Protein AF-A0A812IYT8-F1 (afdb_monomer_lite)

pLDDT: mean 84.68, std 10.73, range [50.59, 97.25]

Radius of gyration: 29.87 Å; chains: 1; bounding box: 52×44×92 Å

Foldseek 3Di:
DLLVVLVVCVVVLHQFACPDPSVVVLVVLLVVLVVLLVVLVVVLVVLVVVLVVLVVVCVVLVVCVVVVHDSPVVVVSVVSNVVSVVVSVVSVVSSVVSVVSSVSSVVSSVVNVVSNVVVVVVVVVVVVVVVPPCDPCVVVVVVVVVVVVVVVVVVVVVVVVVVVVVVVVVVVVVVVVVVVVVVVVVVVVD

Structure (mmCIF, N/CA/C/O backbone):
data_AF-A0A812IYT8-F1
#
_entry.id   AF-A0A812IYT8-F1
#
loop_
_atom_site.group_PDB
_atom_site.id
_atom_site.type_symbol
_atom_site.label_atom_id
_atom_site.label_alt_id
_atom_site.label_comp_id
_atom_site.label_asym_id
_atom_site.label_entity_id
_atom_site.label_seq_id
_atom_site.pdbx_PDB_ins_code
_atom_site.Cartn_x
_atom_site.Cartn_y
_atom_site.Cartn_z
_atom_site.occupancy
_atom_site.B_iso_or_equiv
_atom_site.auth_seq_id
_atom_site.auth_comp_id
_atom_site.auth_asym_id
_atom_site.auth_atom_id
_atom_site.pdbx_PDB_model_num
ATOM 1 N N . VAL A 1 1 ? -9.374 -9.290 -0.436 1.00 79.25 1 VAL A N 1
ATOM 2 C CA . VAL A 1 1 ? -9.987 -10.374 0.378 1.00 79.25 1 VAL A C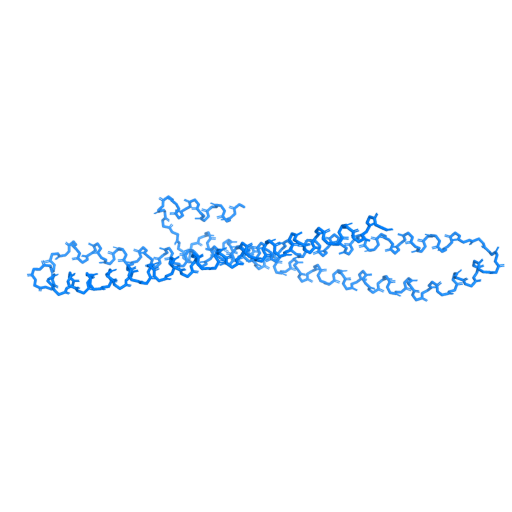A 1
ATOM 3 C C . VAL A 1 1 ? -9.815 -10.120 1.871 1.00 79.25 1 VAL A C 1
ATOM 5 O O . VAL A 1 1 ? -10.826 -9.919 2.522 1.00 79.25 1 VAL A O 1
ATOM 8 N N . LEU A 1 2 ? -8.586 -10.022 2.402 1.00 86.12 2 LEU A N 1
ATOM 9 C CA . LEU A 1 2 ? -8.345 -9.777 3.839 1.00 86.12 2 LEU A CA 1
ATOM 10 C C . LEU A 1 2 ? -9.037 -8.516 4.383 1.00 86.12 2 LEU A C 1
ATOM 12 O O . LEU A 1 2 ? -9.629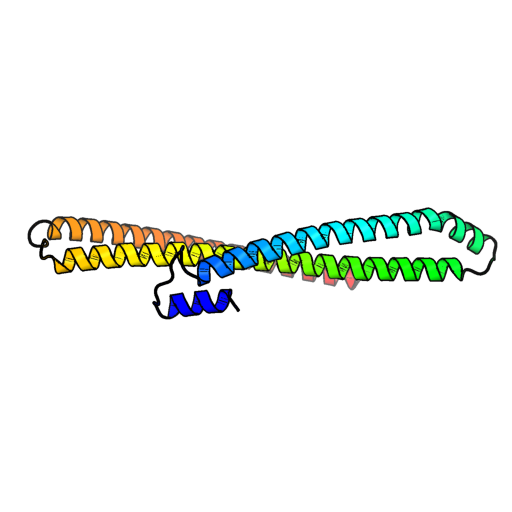 -8.560 5.454 1.00 86.12 2 LEU A O 1
ATOM 16 N N . VAL A 1 3 ? -9.014 -7.423 3.614 1.00 85.25 3 VAL A N 1
ATOM 17 C CA . VAL A 1 3 ? -9.696 -6.164 3.959 1.00 85.25 3 VAL A CA 1
ATOM 18 C C . VAL A 1 3 ? -11.193 -6.381 4.203 1.00 85.25 3 VAL A C 1
ATOM 20 O O . VAL A 1 3 ? -11.686 -6.079 5.284 1.00 85.25 3 VAL A O 1
ATOM 23 N N . ALA A 1 4 ? -11.884 -6.999 3.243 1.00 86.19 4 ALA A N 1
ATOM 24 C CA . ALA A 1 4 ? -13.308 -7.307 3.356 1.00 86.19 4 ALA A CA 1
ATOM 25 C C . ALA A 1 4 ? -13.610 -8.274 4.517 1.00 86.19 4 ALA A C 1
ATOM 27 O O . ALA A 1 4 ? -14.648 -8.161 5.161 1.00 86.19 4 ALA A O 1
ATOM 28 N N . THR A 1 5 ? -12.701 -9.210 4.820 1.00 86.62 5 THR A N 1
ATOM 29 C CA . THR A 1 5 ? -12.847 -10.119 5.966 1.00 86.62 5 THR A CA 1
ATOM 30 C C . THR A 1 5 ? -12.825 -9.368 7.297 1.00 86.62 5 THR A C 1
ATOM 32 O O . THR A 1 5 ? -13.627 -9.684 8.174 1.00 86.62 5 THR A O 1
ATOM 35 N N . VAL A 1 6 ? -11.943 -8.375 7.457 1.00 84.12 6 VAL A N 1
ATOM 36 C CA . VAL A 1 6 ? -11.907 -7.536 8.668 1.00 84.12 6 VAL A CA 1
ATOM 37 C C . VAL A 1 6 ? -13.174 -6.697 8.772 1.00 84.12 6 VAL A C 1
ATOM 39 O O . VAL A 1 6 ? -13.807 -6.689 9.823 1.00 84.12 6 VAL A O 1
ATOM 42 N N . GLU A 1 7 ? -13.587 -6.055 7.681 1.00 85.75 7 GLU A N 1
ATOM 43 C CA . GLU A 1 7 ? -14.811 -5.246 7.647 1.00 85.75 7 GLU A CA 1
ATOM 44 C C . GLU A 1 7 ? -16.051 -6.071 8.016 1.00 85.75 7 GLU A C 1
ATOM 46 O O . GLU A 1 7 ? -16.854 -5.643 8.843 1.00 85.75 7 GLU A O 1
ATOM 51 N N . ALA A 1 8 ? -16.171 -7.290 7.483 1.00 84.69 8 ALA A N 1
ATOM 52 C CA . ALA A 1 8 ? -17.255 -8.205 7.823 1.00 84.69 8 ALA A CA 1
ATOM 53 C C . ALA A 1 8 ? -17.203 -8.659 9.290 1.00 84.69 8 ALA A C 1
ATOM 55 O O . ALA A 1 8 ? -18.241 -8.722 9.950 1.00 84.69 8 ALA A O 1
ATOM 56 N N . ALA A 1 9 ? -16.012 -8.962 9.819 1.00 80.31 9 ALA A N 1
ATOM 57 C CA . ALA A 1 9 ? -15.849 -9.365 11.213 1.00 80.31 9 ALA A CA 1
ATOM 58 C C . ALA A 1 9 ? -16.294 -8.249 12.170 1.00 80.31 9 ALA A C 1
ATOM 60 O O . ALA A 1 9 ? -17.134 -8.501 13.035 1.00 80.31 9 ALA A O 1
ATOM 61 N N . VAL A 1 10 ? -15.833 -7.016 11.933 1.00 81.44 10 VAL A N 1
ATOM 62 C CA . VAL A 1 10 ? -16.230 -5.823 12.698 1.00 81.44 10 VAL A CA 1
ATOM 63 C C . VAL A 1 10 ? -17.734 -5.579 12.595 1.00 81.44 10 VAL A C 1
ATOM 65 O O . VAL A 1 10 ? -18.396 -5.428 13.618 1.00 81.44 10 VAL A O 1
ATOM 68 N N . ALA A 1 11 ? -18.301 -5.599 11.384 1.00 83.00 11 ALA A N 1
ATOM 69 C CA . ALA A 1 11 ? -19.733 -5.370 11.176 1.00 83.00 11 ALA A CA 1
ATOM 70 C C . ALA A 1 11 ? -20.612 -6.427 11.864 1.00 83.00 11 ALA A C 1
ATOM 72 O O . ALA A 1 11 ? -21.715 -6.128 12.311 1.00 83.00 11 ALA A O 1
ATOM 73 N N . SER A 1 12 ? -20.120 -7.664 11.965 1.00 82.94 12 SER A N 1
ATOM 74 C CA . SER A 1 12 ? -20.814 -8.759 12.650 1.00 82.94 12 SER A CA 1
ATOM 75 C C . SER A 1 12 ? -20.628 -8.773 14.172 1.00 82.94 12 SER A C 1
ATOM 77 O O . SER A 1 12 ? -21.174 -9.655 14.830 1.00 82.94 12 SER A O 1
ATOM 79 N N . GLY A 1 13 ? -19.834 -7.852 14.733 1.00 72.31 13 GLY A N 1
ATOM 80 C CA . GLY A 1 13 ? -19.491 -7.836 16.158 1.00 72.31 13 GLY A CA 1
ATOM 81 C C . GLY A 1 13 ? -18.649 -9.036 16.604 1.00 72.31 13 GLY A C 1
ATOM 82 O O . GLY A 1 13 ? -18.575 -9.329 17.796 1.00 72.31 13 GLY A O 1
ATOM 83 N N . ARG A 1 14 ? -18.033 -9.767 15.664 1.00 78.25 14 ARG A N 1
ATOM 84 C CA . ARG A 1 14 ? -17.180 -10.910 15.998 1.00 78.25 14 ARG A CA 1
ATOM 85 C C . ARG A 1 14 ? -15.871 -10.419 16.612 1.00 78.25 14 ARG A C 1
ATOM 87 O O . ARG A 1 14 ? -15.248 -9.523 16.040 1.00 78.25 14 ARG A O 1
ATOM 94 N N . PRO A 1 15 ? -15.409 -11.046 17.706 1.00 75.25 15 PRO A N 1
ATOM 95 C CA . PRO A 1 15 ? -14.136 -10.689 18.299 1.00 75.25 15 PRO A CA 1
ATOM 96 C C . PRO A 1 15 ? -12.989 -10.977 17.335 1.00 75.25 15 PRO A C 1
ATOM 98 O O . PRO A 1 15 ? -12.880 -12.059 16.754 1.00 75.25 15 PRO A O 1
ATOM 101 N N . ILE A 1 16 ? -12.145 -9.966 17.162 1.00 84.56 16 ILE A N 1
ATOM 102 C CA . ILE A 1 16 ? -10.919 -10.001 16.374 1.00 84.56 16 ILE A CA 1
ATOM 103 C C . ILE A 1 16 ? -9.794 -9.485 17.259 1.00 84.56 16 ILE A C 1
ATOM 105 O O . ILE A 1 16 ? -9.896 -8.409 17.838 1.00 84.56 16 ILE A O 1
ATOM 109 N N . HIS A 1 17 ? -8.733 -10.277 17.358 1.00 86.31 17 HIS A N 1
ATOM 110 C CA . HIS A 1 17 ? -7.645 -10.054 18.303 1.00 86.31 17 HIS A CA 1
ATOM 111 C C . HIS A 1 17 ? -6.353 -9.698 17.578 1.00 86.31 17 HIS A C 1
ATOM 113 O O . HIS A 1 17 ? -6.094 -10.204 16.481 1.00 86.31 17 HIS A O 1
ATOM 119 N N . GLN A 1 18 ? -5.508 -8.890 18.213 1.00 86.81 18 GLN A N 1
ATOM 120 C CA . GLN A 1 18 ? -4.163 -8.576 17.720 1.00 86.81 18 GLN A CA 1
ATOM 121 C C . GLN A 1 18 ? -3.267 -9.807 17.609 1.00 86.81 18 GLN A C 1
ATOM 123 O O . GLN A 1 18 ? -2.449 -9.886 16.702 1.00 86.81 18 GLN A O 1
ATOM 128 N N . ASN A 1 19 ? -3.462 -10.790 18.484 1.00 87.88 19 ASN A N 1
ATOM 129 C CA . ASN A 1 19 ? -2.736 -12.061 18.443 1.00 87.88 19 ASN A CA 1
ATOM 130 C C . ASN A 1 19 ? -3.508 -13.136 17.655 1.00 87.88 19 ASN A C 1
ATOM 132 O O . ASN A 1 19 ? -3.258 -14.328 17.797 1.00 87.88 19 ASN A O 1
ATOM 136 N N . GLY A 1 20 ? -4.523 -12.727 16.890 1.00 89.44 20 GLY A N 1
ATOM 137 C CA . GLY A 1 20 ? -5.359 -13.626 16.111 1.00 89.44 20 GLY A CA 1
ATOM 138 C C . GLY A 1 20 ? -4.794 -13.896 14.719 1.00 89.44 20 GLY A C 1
ATOM 139 O O . GLY A 1 20 ? -4.148 -13.047 14.106 1.00 89.44 20 GLY A O 1
ATOM 140 N N . THR A 1 21 ? -5.174 -15.044 14.157 1.00 91.44 21 THR A N 1
ATOM 141 C CA . THR A 1 21 ? -4.757 -15.487 12.812 1.00 91.44 21 THR A CA 1
ATOM 142 C C . THR A 1 21 ? -5.030 -14.465 11.704 1.00 91.44 21 THR A C 1
ATOM 144 O O . THR A 1 21 ? -4.289 -14.389 10.728 1.00 91.44 21 THR A O 1
ATOM 147 N N . LEU A 1 22 ? -6.096 -13.665 11.819 1.00 88.75 22 LEU A N 1
ATOM 148 C CA . LEU A 1 22 ? -6.408 -12.621 10.841 1.00 88.75 22 LEU A CA 1
ATOM 149 C C . LEU A 1 22 ? -5.398 -11.465 10.897 1.00 88.75 22 LEU A C 1
ATOM 151 O O . LEU A 1 22 ? -5.007 -10.955 9.851 1.00 88.75 22 LEU A O 1
ATOM 155 N N . TYR A 1 23 ? -4.954 -11.073 12.093 1.00 91.81 23 TYR A N 1
ATOM 156 C CA . TYR A 1 23 ? -3.950 -10.024 12.272 1.00 91.81 23 TYR A CA 1
ATOM 157 C C . TYR A 1 23 ? -2.566 -10.479 11.791 1.00 91.81 23 TYR A C 1
ATOM 159 O O . TYR A 1 23 ? -1.864 -9.717 11.119 1.00 91.81 23 TYR A O 1
ATOM 167 N N . GLU A 1 24 ? -2.202 -11.730 12.081 1.00 93.81 24 GLU A N 1
ATOM 168 C CA . GLU A 1 24 ? -0.973 -12.364 11.591 1.00 93.81 24 GLU A CA 1
ATOM 169 C C . GLU A 1 24 ? -0.950 -12.401 10.063 1.00 93.81 24 GLU A C 1
ATOM 171 O O . GLU A 1 24 ? -0.041 -11.837 9.463 1.00 93.81 24 GLU A O 1
ATOM 176 N N . LYS A 1 25 ? -2.009 -12.915 9.423 1.00 93.31 25 LYS A N 1
ATOM 177 C CA . LYS A 1 25 ? -2.123 -12.950 7.953 1.00 93.31 25 LYS A CA 1
ATOM 178 C C . LYS A 1 25 ? -2.007 -11.574 7.306 1.00 93.31 25 LYS A C 1
ATOM 180 O O . LYS A 1 25 ? -1.418 -11.437 6.240 1.00 93.31 25 LYS A O 1
ATOM 185 N N . ILE A 1 26 ? -2.582 -10.540 7.923 1.00 92.88 26 ILE A N 1
ATOM 186 C CA . ILE A 1 26 ? -2.441 -9.167 7.421 1.00 92.88 26 ILE A CA 1
ATOM 187 C C . ILE A 1 26 ? -0.993 -8.686 7.556 1.00 92.88 26 ILE A C 1
ATOM 189 O O . ILE A 1 26 ? -0.506 -7.970 6.685 1.00 92.88 26 ILE A O 1
ATOM 193 N N . SER A 1 27 ? -0.309 -9.055 8.637 1.00 94.31 27 SER A N 1
ATOM 194 C CA . SER A 1 27 ? 1.094 -8.694 8.854 1.00 94.31 27 SER A CA 1
ATOM 195 C C . SER A 1 27 ? 2.013 -9.401 7.856 1.00 94.31 27 SER A C 1
ATOM 197 O O . SER A 1 27 ? 2.808 -8.730 7.203 1.00 94.31 27 SER A O 1
ATOM 199 N N . GLU A 1 28 ? 1.825 -10.705 7.655 1.00 95.81 28 GLU A N 1
ATOM 200 C CA . GLU A 1 28 ? 2.529 -11.499 6.642 1.00 95.81 28 GLU A CA 1
ATOM 201 C C . GLU A 1 28 ? 2.330 -10.924 5.238 1.00 95.81 28 GLU A C 1
ATOM 203 O O . GLU A 1 28 ? 3.294 -10.755 4.497 1.00 95.81 28 GLU A O 1
ATOM 208 N N . GLU A 1 29 ? 1.098 -10.556 4.881 1.00 96.19 29 GLU A N 1
ATOM 209 C CA . GLU A 1 29 ? 0.806 -9.990 3.563 1.00 96.19 29 GLU A CA 1
ATOM 210 C C . GLU A 1 29 ? 1.450 -8.611 3.366 1.00 96.19 29 GLU A C 1
ATOM 212 O O . GLU A 1 29 ? 1.952 -8.305 2.285 1.00 96.19 29 GLU A O 1
ATOM 217 N N . VAL A 1 30 ? 1.498 -7.778 4.412 1.00 96.00 30 VAL A N 1
ATOM 218 C CA . VAL A 1 30 ? 2.222 -6.498 4.367 1.00 96.00 30 VAL A CA 1
ATOM 219 C C . VAL A 1 30 ? 3.710 -6.720 4.110 1.00 96.00 30 VAL A C 1
ATOM 221 O O . VAL A 1 30 ? 4.301 -5.989 3.313 1.00 96.00 30 VAL A O 1
ATOM 224 N N . ASP A 1 31 ? 4.322 -7.699 4.769 1.00 96.50 31 ASP A N 1
ATOM 225 C CA . ASP A 1 31 ? 5.749 -7.975 4.611 1.00 96.50 31 ASP A CA 1
ATOM 226 C C . ASP A 1 31 ? 6.055 -8.654 3.268 1.00 96.50 31 ASP A C 1
ATOM 228 O O . ASP A 1 31 ? 7.038 -8.296 2.613 1.00 96.50 31 ASP A O 1
ATOM 232 N N . ARG A 1 32 ? 5.158 -9.517 2.776 1.00 97.25 32 ARG A N 1
ATOM 233 C CA . ARG A 1 32 ? 5.211 -10.076 1.418 1.00 97.25 32 ARG A CA 1
ATOM 234 C C . ARG A 1 32 ? 5.191 -8.971 0.360 1.00 97.25 32 ARG A C 1
ATOM 236 O O . ARG A 1 32 ? 6.069 -8.942 -0.496 1.00 97.25 32 ARG A O 1
ATOM 243 N N . LEU A 1 33 ? 4.236 -8.039 0.438 1.00 96.44 33 LEU A N 1
ATOM 244 C CA . LEU A 1 33 ? 4.115 -6.920 -0.509 1.00 96.44 33 LEU A CA 1
ATOM 245 C C . LEU A 1 33 ? 5.318 -5.969 -0.454 1.00 96.44 33 LEU A C 1
ATOM 247 O O . LEU A 1 33 ? 5.705 -5.397 -1.471 1.00 96.44 33 LEU A O 1
ATOM 251 N N . ARG A 1 34 ? 5.936 -5.795 0.720 1.00 95.31 34 ARG A N 1
ATOM 252 C CA . ARG A 1 34 ? 7.186 -5.030 0.854 1.00 95.31 34 ARG A CA 1
ATOM 253 C C . ARG A 1 34 ? 8.342 -5.710 0.133 1.00 95.31 34 ARG A C 1
ATOM 255 O O . ARG A 1 34 ? 9.005 -5.060 -0.663 1.00 95.31 34 ARG A O 1
ATOM 262 N N . SER A 1 35 ? 8.532 -7.008 0.360 1.00 96.56 35 SER A N 1
ATOM 263 C CA . SER A 1 35 ? 9.574 -7.782 -0.321 1.00 96.56 35 SER A CA 1
ATOM 264 C C . SER A 1 35 ? 9.358 -7.829 -1.840 1.00 96.56 35 SER A C 1
ATOM 266 O O . SER A 1 35 ? 10.315 -7.730 -2.613 1.00 96.56 35 SER A O 1
ATOM 268 N N . GLU A 1 36 ? 8.101 -7.913 -2.281 1.00 96.19 36 GLU A N 1
ATOM 269 C CA . GLU A 1 36 ? 7.740 -7.803 -3.695 1.00 96.19 36 GLU A CA 1
ATOM 270 C C . GLU A 1 36 ? 8.129 -6.428 -4.257 1.00 96.19 36 GLU A C 1
ATOM 272 O O . GLU A 1 36 ? 8.759 -6.355 -5.308 1.00 96.19 36 GLU A O 1
ATOM 277 N N . ASN A 1 37 ? 7.848 -5.339 -3.535 1.00 95.19 37 ASN A N 1
ATOM 278 C CA . ASN A 1 37 ? 8.265 -3.994 -3.936 1.00 95.19 37 ASN A CA 1
ATOM 279 C C . ASN A 1 37 ? 9.783 -3.828 -4.014 1.00 95.19 37 ASN A C 1
ATOM 281 O O . ASN A 1 37 ? 10.259 -3.201 -4.957 1.00 95.19 37 ASN A O 1
ATOM 285 N N . ASP A 1 38 ? 10.541 -4.392 -3.076 1.00 95.62 38 ASP A N 1
ATOM 286 C CA . ASP A 1 38 ? 12.007 -4.358 -3.124 1.00 95.62 38 ASP A CA 1
ATOM 287 C C . ASP A 1 38 ? 12.530 -5.084 -4.375 1.00 95.62 38 ASP A C 1
ATOM 289 O O . ASP A 1 38 ? 13.427 -4.595 -5.065 1.00 95.62 38 ASP A O 1
ATOM 293 N N . THR A 1 39 ? 11.905 -6.212 -4.728 1.00 96.50 39 THR A N 1
ATOM 294 C CA . THR A 1 39 ? 12.213 -6.961 -5.956 1.00 96.50 39 THR A CA 1
ATOM 295 C C . THR A 1 39 ? 11.878 -6.149 -7.208 1.00 96.50 39 THR A C 1
ATOM 297 O O . THR A 1 39 ? 12.669 -6.094 -8.149 1.00 96.50 39 THR A O 1
ATOM 300 N N . VAL A 1 40 ? 10.721 -5.484 -7.218 1.00 95.31 40 VAL A N 1
ATOM 301 C CA . VAL A 1 40 ? 10.292 -4.612 -8.317 1.00 95.31 40 VAL A CA 1
ATOM 302 C C . VAL A 1 40 ? 11.254 -3.437 -8.496 1.00 95.31 40 VAL A C 1
ATOM 304 O O . VAL A 1 40 ? 11.626 -3.142 -9.628 1.00 95.31 40 VAL A O 1
ATOM 307 N N . ILE A 1 41 ? 11.699 -2.799 -7.409 1.00 94.38 41 ILE A N 1
ATOM 308 C CA . ILE A 1 41 ? 12.683 -1.705 -7.454 1.00 94.38 41 ILE A CA 1
ATOM 309 C C . ILE A 1 41 ? 13.980 -2.190 -8.096 1.00 94.38 41 ILE A C 1
ATOM 311 O O . ILE A 1 41 ? 14.431 -1.591 -9.068 1.00 94.38 41 ILE A O 1
ATOM 315 N N . ALA A 1 42 ? 14.526 -3.312 -7.618 1.00 96.44 42 ALA A N 1
ATOM 316 C CA . ALA A 1 42 ? 15.747 -3.881 -8.176 1.00 96.44 42 ALA A CA 1
ATOM 317 C C . ALA A 1 42 ? 15.605 -4.193 -9.675 1.00 96.44 42 ALA A C 1
ATOM 319 O O . ALA A 1 42 ? 16.533 -3.954 -10.450 1.00 96.44 42 ALA A O 1
ATOM 320 N N . LYS A 1 43 ? 14.436 -4.689 -10.105 1.00 96.44 43 LYS A N 1
ATOM 321 C CA . LYS A 1 43 ? 14.192 -4.988 -11.518 1.00 96.44 43 LYS A CA 1
ATOM 322 C C . LYS A 1 43 ? 14.070 -3.730 -12.372 1.00 96.44 43 LYS A C 1
ATOM 324 O O . LYS A 1 43 ? 14.602 -3.707 -13.477 1.00 96.44 43 LYS A O 1
ATOM 329 N N . VAL A 1 44 ? 13.407 -2.690 -11.873 1.00 95.62 44 VAL A N 1
ATOM 330 C CA . VAL A 1 44 ? 13.335 -1.402 -12.574 1.00 95.62 44 VAL A CA 1
ATOM 331 C C . VAL A 1 44 ? 14.728 -0.795 -12.732 1.00 95.62 44 VAL A C 1
ATOM 333 O O . VAL A 1 44 ? 15.063 -0.368 -13.831 1.00 95.62 44 VAL A O 1
ATOM 336 N N . ASP A 1 45 ? 15.568 -0.842 -11.697 1.00 95.94 45 ASP A N 1
ATOM 337 C CA . ASP A 1 45 ? 16.944 -0.336 -11.779 1.00 95.94 45 ASP A CA 1
ATOM 338 C C . ASP A 1 45 ? 17.773 -1.095 -12.840 1.00 95.94 45 ASP A C 1
ATOM 340 O O . ASP A 1 45 ? 18.567 -0.499 -13.576 1.00 95.94 45 ASP A O 1
ATOM 344 N N . GLU A 1 46 ? 17.567 -2.410 -12.978 1.00 96.81 46 GLU A N 1
ATOM 345 C CA . GLU A 1 46 ? 18.193 -3.230 -14.025 1.00 96.81 46 GLU A CA 1
ATOM 346 C C . GLU A 1 46 ? 17.721 -2.836 -15.438 1.00 96.81 46 GLU A C 1
ATOM 348 O O . GLU A 1 46 ? 18.539 -2.711 -16.361 1.00 96.81 46 GLU A O 1
ATOM 353 N N . LEU A 1 47 ? 16.414 -2.623 -15.617 1.00 95.44 47 LEU A N 1
ATOM 354 C CA . LEU A 1 47 ? 15.828 -2.201 -16.893 1.00 95.44 47 LEU A CA 1
ATOM 355 C C . LEU A 1 47 ? 16.290 -0.791 -17.273 1.00 95.44 47 LEU A C 1
ATOM 357 O O . LEU A 1 47 ? 16.719 -0.579 -18.407 1.00 95.44 47 LEU A O 1
ATOM 361 N N . ASP A 1 48 ? 16.308 0.143 -16.322 1.00 94.19 48 ASP A N 1
ATOM 362 C CA . ASP A 1 48 ? 16.782 1.514 -16.522 1.00 94.19 48 ASP A CA 1
ATOM 363 C C . ASP A 1 48 ? 18.281 1.543 -16.871 1.00 94.19 48 ASP A C 1
ATOM 365 O O . ASP A 1 48 ? 18.712 2.304 -17.748 1.00 94.19 48 ASP A O 1
ATOM 369 N N . SER A 1 49 ? 19.089 0.669 -16.259 1.00 95.62 49 SER A N 1
ATOM 370 C CA . SER A 1 49 ? 20.500 0.486 -16.626 1.00 95.62 49 SER A CA 1
ATOM 371 C C . SER A 1 49 ? 20.655 -0.040 -18.056 1.00 95.62 49 SER A C 1
ATOM 373 O O . SER A 1 49 ? 21.465 0.477 -18.831 1.00 95.62 49 SER A O 1
ATOM 375 N N . SER A 1 50 ? 19.859 -1.043 -18.433 1.00 94.81 50 SER A N 1
ATOM 376 C CA . SER A 1 50 ? 19.872 -1.636 -19.776 1.00 94.81 50 SER A CA 1
ATOM 377 C C . SER A 1 50 ? 19.449 -0.622 -20.838 1.00 94.81 50 SER A C 1
ATOM 379 O O . SER A 1 50 ? 20.146 -0.434 -21.836 1.00 94.81 50 SER A O 1
ATOM 381 N N . ARG A 1 51 ? 18.379 0.128 -20.569 1.00 94.06 51 ARG A N 1
ATOM 382 C CA . ARG A 1 51 ? 17.900 1.232 -21.402 1.00 94.06 51 ARG A CA 1
ATOM 383 C C . ARG A 1 51 ? 18.968 2.307 -21.583 1.00 94.06 51 ARG A C 1
ATOM 385 O O . ARG A 1 51 ? 19.216 2.754 -22.700 1.00 94.06 51 ARG A O 1
ATOM 392 N N . SER A 1 52 ? 19.641 2.696 -20.501 1.00 93.12 52 SER A N 1
ATOM 393 C CA . SER A 1 52 ? 20.710 3.700 -20.543 1.00 93.12 52 SER A CA 1
ATOM 394 C C . SER A 1 52 ? 21.882 3.261 -21.425 1.00 93.12 52 SER A C 1
ATOM 396 O O . SER A 1 52 ? 22.431 4.082 -22.161 1.00 93.12 52 SER A O 1
ATOM 398 N N . LYS A 1 53 ? 22.238 1.968 -21.415 1.00 92.31 53 LYS A N 1
ATOM 399 C CA . LYS A 1 53 ? 23.266 1.406 -22.309 1.00 92.31 53 LYS A CA 1
ATOM 400 C C . LYS A 1 53 ? 22.846 1.466 -23.778 1.00 92.31 53 LYS A C 1
ATOM 402 O O . LYS A 1 53 ? 23.660 1.869 -24.606 1.00 92.31 53 LYS A O 1
ATOM 407 N N . LEU A 1 54 ? 21.595 1.123 -24.098 1.00 89.56 54 LEU A N 1
ATOM 408 C CA . LEU A 1 54 ? 21.071 1.205 -25.470 1.00 89.56 54 LEU A CA 1
ATOM 409 C C . LEU A 1 54 ? 21.064 2.650 -25.987 1.00 89.56 54 LEU A C 1
ATOM 411 O O . LEU A 1 54 ? 21.513 2.914 -27.101 1.00 89.56 54 LEU A O 1
ATOM 415 N N . ILE A 1 55 ? 20.645 3.609 -25.156 1.00 88.25 55 ILE A N 1
ATOM 416 C CA . ILE A 1 55 ? 20.654 5.037 -25.509 1.00 88.25 55 ILE A CA 1
ATOM 417 C C . ILE A 1 55 ? 22.082 5.546 -25.714 1.00 88.25 55 ILE A C 1
ATOM 419 O O . ILE A 1 55 ? 22.344 6.235 -26.698 1.00 88.25 55 ILE A O 1
ATOM 423 N N . ALA A 1 56 ? 23.022 5.180 -24.839 1.00 86.38 56 ALA A N 1
ATOM 424 C CA . ALA A 1 56 ? 24.429 5.544 -25.000 1.00 86.38 56 ALA A CA 1
ATOM 425 C C . ALA A 1 56 ? 25.028 4.960 -26.294 1.00 86.38 56 ALA A C 1
ATOM 427 O O . ALA A 1 56 ? 25.785 5.642 -26.982 1.00 86.38 56 ALA A O 1
ATOM 428 N N . GLY A 1 57 ? 24.644 3.731 -26.655 1.00 81.12 57 GLY A N 1
ATOM 429 C CA . GLY A 1 57 ? 25.020 3.091 -27.918 1.00 81.12 57 GLY A CA 1
ATOM 430 C C . GLY A 1 57 ? 24.391 3.735 -29.158 1.00 81.12 57 GLY A C 1
ATOM 431 O O . GLY A 1 57 ? 24.970 3.664 -30.239 1.00 81.12 57 GLY A O 1
ATOM 432 N N . SER A 1 58 ? 23.254 4.425 -29.014 1.00 77.19 58 SER A N 1
ATOM 433 C CA . SER A 1 58 ? 22.500 4.959 -30.157 1.00 77.19 58 SER A CA 1
ATOM 434 C C . SER A 1 58 ? 23.120 6.168 -30.867 1.00 77.19 58 SER A C 1
ATOM 436 O O . SER A 1 58 ? 22.686 6.529 -31.963 1.00 77.19 58 SER A O 1
ATOM 438 N N . ALA A 1 59 ? 24.170 6.769 -30.297 1.00 72.38 59 ALA A N 1
ATOM 439 C CA . ALA A 1 59 ? 24.883 7.888 -30.915 1.00 72.38 59 ALA A CA 1
ATOM 440 C C . ALA A 1 59 ? 25.543 7.507 -32.254 1.00 72.38 59 ALA A C 1
ATOM 442 O O . ALA A 1 59 ? 25.612 8.338 -33.161 1.00 72.38 59 ALA A O 1
ATOM 443 N N . ASN A 1 60 ? 25.974 6.249 -32.395 1.00 69.81 60 ASN A N 1
ATOM 444 C CA . ASN A 1 60 ? 26.599 5.746 -33.619 1.00 69.81 60 ASN A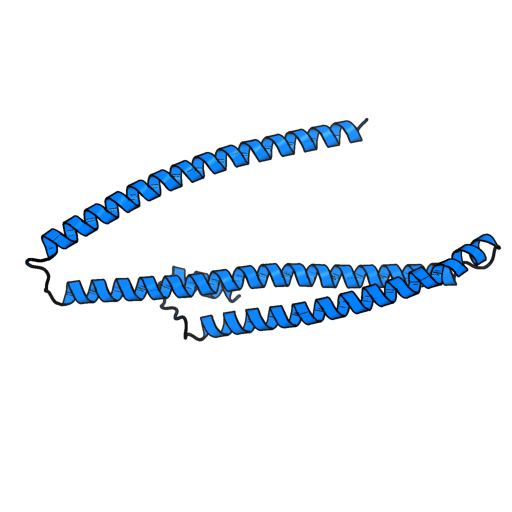 CA 1
ATOM 445 C C . ASN A 1 60 ? 25.566 5.546 -34.741 1.00 69.81 60 ASN A C 1
ATOM 447 O O . ASN A 1 60 ? 25.813 5.942 -35.877 1.00 69.81 60 ASN A O 1
ATOM 451 N N . PHE A 1 61 ? 24.359 5.075 -34.412 1.00 71.25 61 PHE A N 1
ATOM 452 C CA . PHE A 1 61 ? 23.299 4.831 -35.398 1.00 71.25 61 PHE A CA 1
ATOM 453 C C . PHE A 1 61 ? 22.762 6.117 -36.039 1.00 71.25 61 PHE A C 1
ATOM 455 O O . PHE A 1 61 ? 22.449 6.152 -37.226 1.00 71.25 61 PHE A O 1
ATOM 462 N N . ILE A 1 62 ? 22.698 7.218 -35.280 1.00 70.75 62 ILE A N 1
ATOM 463 C CA . ILE A 1 62 ? 22.305 8.528 -35.828 1.00 70.75 62 ILE A CA 1
ATOM 464 C C . ILE A 1 62 ? 23.322 9.008 -36.877 1.00 70.75 62 ILE A C 1
ATOM 466 O O . ILE A 1 62 ? 22.945 9.701 -37.825 1.00 70.75 62 ILE A O 1
ATOM 470 N N . ALA A 1 63 ? 24.602 8.655 -36.727 1.00 72.12 63 ALA A N 1
ATOM 471 C CA . ALA A 1 63 ? 25.636 8.974 -37.706 1.00 72.12 63 ALA A CA 1
ATOM 472 C C . ALA A 1 63 ? 25.533 8.087 -38.961 1.00 72.12 63 ALA A C 1
ATOM 474 O O . ALA A 1 63 ? 25.617 8.619 -40.066 1.00 72.12 63 ALA A O 1
ATOM 475 N N . GLU A 1 64 ? 25.273 6.787 -38.804 1.00 71.12 64 GLU A N 1
ATOM 476 C CA . GLU A 1 64 ? 25.085 5.822 -39.905 1.00 71.12 64 GLU A CA 1
ATOM 477 C C . GLU A 1 64 ? 23.857 6.155 -40.769 1.00 71.12 64 GLU A C 1
ATOM 479 O O . GLU A 1 64 ? 23.956 6.267 -41.992 1.00 71.12 64 GLU A O 1
ATOM 484 N N . VAL A 1 65 ? 22.715 6.461 -40.144 1.00 74.00 65 VAL A N 1
ATOM 485 C CA . VAL A 1 65 ? 21.499 6.889 -40.862 1.00 74.00 65 VAL A CA 1
ATOM 486 C C . VAL A 1 65 ? 21.723 8.213 -41.603 1.00 74.00 65 VAL A C 1
ATOM 488 O O . VAL A 1 65 ? 21.234 8.398 -42.717 1.00 74.00 65 VAL A O 1
ATOM 491 N N . ARG A 1 66 ? 22.503 9.143 -41.031 1.00 75.62 66 ARG A N 1
ATOM 492 C CA . ARG A 1 66 ? 22.898 10.389 -41.720 1.00 75.62 66 ARG A CA 1
ATOM 493 C C . ARG A 1 66 ? 23.870 10.152 -42.875 1.00 75.62 66 ARG A C 1
ATOM 495 O O . ARG A 1 66 ? 23.882 10.955 -43.805 1.00 75.62 66 ARG A O 1
ATOM 502 N N . ALA A 1 67 ? 24.667 9.087 -42.816 1.00 79.00 67 ALA A N 1
ATOM 503 C CA . ALA A 1 67 ? 25.564 8.665 -43.887 1.00 79.00 67 ALA A CA 1
ATOM 504 C C . ALA A 1 67 ? 24.837 7.912 -45.021 1.00 79.00 67 ALA A C 1
ATOM 506 O O . ALA A 1 67 ? 25.441 7.659 -46.062 1.00 79.00 67 ALA A O 1
ATOM 507 N N . GLY A 1 68 ? 23.539 7.621 -44.861 1.00 72.69 68 GLY A N 1
ATOM 508 C CA . GLY A 1 68 ? 22.714 6.940 -45.861 1.00 72.69 68 GLY A CA 1
ATOM 509 C C . GLY A 1 68 ? 22.772 5.412 -45.788 1.00 72.69 68 GLY A C 1
ATOM 510 O O . GLY A 1 68 ? 22.375 4.757 -46.751 1.00 72.69 68 GLY A O 1
ATOM 511 N N . GLU A 1 69 ? 23.267 4.851 -44.682 1.00 76.75 69 GLU A N 1
ATOM 512 C CA . GLU A 1 69 ? 23.260 3.407 -44.427 1.00 76.75 69 GLU A CA 1
ATOM 513 C C . GLU A 1 69 ? 21.876 2.911 -43.958 1.00 76.75 69 GLU A C 1
ATOM 515 O O . GLU A 1 69 ? 21.006 3.700 -43.577 1.00 76.75 69 GLU A O 1
ATOM 520 N N . ASP A 1 70 ? 21.652 1.592 -44.026 1.00 73.69 70 ASP A N 1
ATOM 521 C CA . ASP A 1 70 ? 20.387 0.963 -43.630 1.00 73.69 70 ASP A CA 1
ATOM 522 C C . ASP A 1 70 ? 20.126 1.153 -42.125 1.00 73.69 70 ASP A C 1
ATOM 524 O O . ASP A 1 70 ? 20.851 0.645 -41.275 1.00 73.69 70 ASP A O 1
ATOM 528 N N . GLY A 1 71 ? 19.059 1.883 -41.790 1.00 75.38 71 GLY A N 1
ATOM 529 C CA . GLY A 1 71 ? 18.668 2.206 -40.414 1.00 75.38 71 GLY A CA 1
ATOM 530 C C . GLY A 1 71 ? 18.041 1.046 -39.634 1.00 75.38 71 GLY A C 1
ATOM 531 O O . GLY A 1 71 ? 17.458 1.273 -38.573 1.00 75.38 71 GLY A O 1
ATOM 532 N N . SER A 1 72 ? 18.124 -0.185 -40.140 1.00 81.50 72 SER A N 1
ATOM 533 C CA . SER A 1 72 ? 17.555 -1.383 -39.517 1.00 81.50 72 SER A CA 1
ATOM 534 C C . SER A 1 72 ? 18.047 -1.604 -38.081 1.00 81.50 72 SER A C 1
ATOM 536 O O . SER A 1 72 ? 17.230 -1.868 -37.198 1.00 81.50 72 SER A O 1
ATOM 538 N N . GLN A 1 73 ? 19.335 -1.378 -37.798 1.00 80.44 73 GLN A N 1
ATOM 539 C CA . GLN A 1 73 ? 19.889 -1.477 -36.435 1.00 80.44 73 GLN A CA 1
ATOM 540 C C . GLN A 1 73 ? 19.347 -0.399 -35.480 1.00 80.44 73 GLN A C 1
ATOM 542 O O . GLN A 1 73 ? 19.125 -0.656 -34.292 1.00 80.44 73 GLN A O 1
ATOM 547 N N . MET A 1 74 ? 19.081 0.807 -35.997 1.00 83.06 74 MET A N 1
ATOM 548 C CA . MET A 1 74 ? 18.447 1.880 -35.227 1.00 83.06 74 MET A CA 1
ATOM 549 C C . MET A 1 74 ? 17.001 1.519 -34.881 1.00 83.06 74 MET A C 1
ATOM 551 O O . MET A 1 74 ? 16.585 1.693 -33.736 1.00 83.06 74 MET A O 1
ATOM 555 N N . ALA A 1 75 ? 16.247 1.002 -35.854 1.00 84.50 75 ALA A N 1
ATOM 556 C CA . ALA A 1 75 ? 14.870 0.564 -35.649 1.00 84.50 75 ALA A CA 1
ATOM 557 C C . ALA A 1 75 ? 14.786 -0.582 -34.625 1.00 84.50 75 ALA A C 1
ATOM 559 O O . ALA A 1 75 ? 13.940 -0.545 -33.735 1.00 84.50 75 ALA A O 1
ATOM 560 N N . GLU A 1 76 ? 15.699 -1.555 -34.689 1.00 88.06 76 GLU A N 1
ATOM 561 C CA . GLU A 1 76 ? 15.774 -2.650 -33.716 1.00 88.06 76 GLU A CA 1
ATOM 562 C C . GLU A 1 76 ? 16.085 -2.143 -32.300 1.00 88.06 76 GLU A C 1
ATOM 564 O O . GLU A 1 76 ? 15.401 -2.507 -31.344 1.00 88.06 76 GLU A O 1
ATOM 569 N N . THR A 1 77 ? 17.059 -1.239 -32.161 1.00 87.88 77 THR A N 1
ATOM 570 C CA . THR A 1 77 ? 17.410 -0.637 -30.864 1.00 87.88 77 THR A CA 1
ATOM 571 C C . THR A 1 77 ? 16.247 0.171 -30.281 1.00 87.88 77 THR A C 1
ATOM 573 O O . THR A 1 77 ? 15.986 0.099 -29.080 1.00 87.88 77 THR A O 1
ATOM 576 N N . LEU A 1 78 ? 15.521 0.927 -31.112 1.00 89.00 78 LEU A N 1
ATOM 577 C CA . LEU A 1 78 ? 14.337 1.673 -30.678 1.00 89.00 78 LEU A CA 1
ATOM 578 C C . LEU A 1 78 ? 13.229 0.739 -30.191 1.00 89.00 78 LEU A C 1
ATOM 580 O O . LEU A 1 78 ? 12.678 0.982 -29.121 1.00 89.00 78 LEU A O 1
ATOM 584 N N . HIS A 1 79 ? 12.961 -0.357 -30.902 1.00 91.88 79 HIS A N 1
ATOM 585 C CA . HIS A 1 79 ? 12.000 -1.361 -30.445 1.00 91.88 79 HIS A CA 1
ATOM 586 C C . HIS A 1 79 ? 12.408 -2.005 -29.116 1.00 91.88 79 HIS A C 1
ATOM 588 O O . HIS A 1 79 ? 11.560 -2.216 -28.251 1.00 91.88 79 HIS A O 1
ATOM 594 N N . GLN A 1 80 ? 13.699 -2.276 -28.912 1.00 93.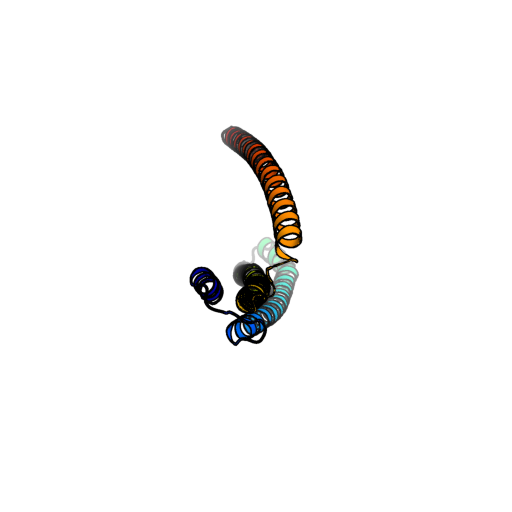81 80 GLN A N 1
ATOM 595 C CA . GLN A 1 80 ? 14.193 -2.768 -27.624 1.00 93.81 80 GLN A CA 1
ATOM 596 C C . GLN A 1 80 ? 13.987 -1.737 -26.504 1.00 93.81 80 GLN A C 1
ATOM 598 O O . GLN A 1 80 ? 13.580 -2.108 -25.406 1.00 93.81 80 GLN A O 1
ATOM 603 N N . ILE A 1 81 ? 14.221 -0.447 -26.767 1.00 92.56 81 ILE A N 1
ATOM 604 C CA . ILE A 1 81 ? 13.970 0.630 -25.795 1.00 92.56 81 ILE A CA 1
ATOM 605 C C . ILE A 1 81 ? 12.478 0.734 -25.462 1.00 92.56 81 ILE A C 1
ATOM 607 O O . ILE A 1 81 ? 12.136 0.819 -24.285 1.00 92.56 81 ILE A O 1
ATOM 611 N N . GLU A 1 82 ? 11.596 0.698 -26.463 1.00 94.12 82 GLU A N 1
ATOM 612 C CA . GLU A 1 82 ? 10.141 0.727 -26.259 1.00 94.12 82 GLU A CA 1
ATOM 613 C C . GLU A 1 82 ? 9.663 -0.451 -25.403 1.00 94.12 82 GLU A C 1
ATOM 615 O O . GLU A 1 82 ? 8.839 -0.278 -24.504 1.00 94.12 82 GLU A O 1
ATOM 620 N N . GLU A 1 83 ? 10.207 -1.643 -25.642 1.00 96.31 83 GLU A N 1
ATOM 621 C CA . GLU A 1 83 ? 9.878 -2.835 -24.866 1.00 96.31 83 GLU A CA 1
ATOM 622 C C . GLU A 1 83 ? 10.370 -2.732 -23.414 1.00 96.31 83 GLU A C 1
ATOM 624 O O . GLU A 1 83 ? 9.627 -3.066 -22.490 1.00 96.31 83 GLU A O 1
ATOM 629 N N . LEU A 1 84 ? 11.579 -2.207 -23.184 1.00 95.75 84 LEU A N 1
ATOM 630 C CA . LEU A 1 84 ? 12.070 -1.920 -21.831 1.00 95.75 84 LEU A CA 1
ATOM 631 C C . LEU A 1 84 ? 11.197 -0.870 -21.126 1.00 95.75 84 LEU A C 1
ATOM 633 O O . LEU A 1 84 ? 10.854 -1.051 -19.960 1.00 95.75 84 LEU A O 1
ATOM 637 N N . ASP A 1 85 ? 10.785 0.188 -21.830 1.00 94.62 85 ASP A N 1
ATOM 638 C CA . ASP A 1 85 ? 9.908 1.234 -21.292 1.00 94.62 85 ASP A CA 1
ATOM 639 C C . ASP A 1 85 ? 8.532 0.673 -20.904 1.00 94.62 85 ASP A C 1
ATOM 641 O O . ASP A 1 85 ? 8.003 1.002 -19.836 1.00 94.62 85 ASP A O 1
ATOM 645 N N . ARG A 1 86 ? 7.975 -0.234 -21.717 1.00 97.00 86 ARG A N 1
ATOM 646 C CA . ARG A 1 86 ? 6.734 -0.957 -21.402 1.00 97.00 86 ARG A CA 1
ATOM 647 C C . ARG A 1 86 ? 6.884 -1.796 -20.133 1.00 97.00 86 ARG A C 1
ATOM 649 O O . ARG A 1 86 ? 6.051 -1.689 -19.233 1.00 97.00 86 ARG A O 1
ATOM 656 N N . GLN A 1 87 ? 7.949 -2.592 -20.034 1.00 97.25 87 GLN A N 1
ATOM 657 C CA . GLN A 1 87 ? 8.214 -3.434 -18.862 1.00 97.25 87 GLN A CA 1
ATOM 658 C C . GLN A 1 87 ? 8.410 -2.596 -17.590 1.00 97.25 87 GLN A C 1
ATOM 660 O O . GLN A 1 87 ? 7.839 -2.913 -16.544 1.00 97.25 87 GLN A O 1
ATOM 665 N N . THR A 1 88 ? 9.154 -1.491 -17.676 1.00 95.88 88 THR A N 1
ATOM 666 C CA . THR A 1 88 ? 9.330 -0.555 -16.559 1.00 95.88 88 THR A CA 1
ATOM 667 C C . THR A 1 88 ? 7.996 0.058 -16.134 1.00 95.88 88 THR A C 1
ATOM 669 O O . THR A 1 88 ? 7.712 0.130 -14.937 1.00 95.88 88 THR A O 1
ATOM 672 N N . ALA A 1 89 ? 7.144 0.465 -17.079 1.00 95.31 89 ALA A N 1
ATOM 673 C CA . ALA A 1 89 ? 5.828 1.022 -16.770 1.00 95.31 89 ALA A CA 1
ATOM 674 C C . ALA A 1 89 ? 4.911 0.006 -16.064 1.00 95.31 89 ALA A C 1
ATOM 676 O O . ALA A 1 89 ? 4.256 0.355 -15.079 1.00 95.31 89 ALA A O 1
ATOM 677 N N . GLU A 1 90 ? 4.899 -1.252 -16.513 1.00 97.06 90 GLU A N 1
ATOM 678 C CA . GLU A 1 90 ? 4.137 -2.338 -15.880 1.00 97.06 90 GLU A CA 1
ATOM 679 C C . GLU A 1 90 ? 4.596 -2.587 -14.440 1.00 97.06 90 GLU A C 1
ATOM 681 O O . GLU A 1 90 ? 3.778 -2.613 -13.517 1.00 97.06 90 GLU A O 1
ATOM 686 N N . LEU A 1 91 ? 5.909 -2.670 -14.222 1.00 96.56 91 LEU A N 1
ATOM 687 C CA . LEU A 1 91 ? 6.499 -2.837 -12.894 1.00 96.56 91 LEU A CA 1
ATOM 688 C C . LEU A 1 91 ? 6.207 -1.649 -11.970 1.00 96.56 91 LEU A C 1
ATOM 690 O O . LEU A 1 91 ? 5.865 -1.840 -10.804 1.00 96.56 91 LEU A O 1
ATOM 694 N N . ARG A 1 92 ? 6.276 -0.414 -12.475 1.00 94.12 92 ARG A N 1
ATOM 695 C CA . ARG A 1 92 ? 5.917 0.786 -11.700 1.00 94.12 92 ARG A CA 1
ATOM 696 C C . ARG A 1 92 ? 4.436 0.806 -11.341 1.00 94.12 92 ARG A C 1
ATOM 698 O O . ARG A 1 92 ? 4.092 1.180 -10.221 1.00 94.12 92 ARG A O 1
ATOM 705 N N . SER A 1 93 ? 3.567 0.374 -12.253 1.00 95.88 93 SER A N 1
ATOM 706 C CA . SER A 1 93 ? 2.138 0.224 -11.971 1.00 95.88 93 SER A CA 1
ATOM 707 C C . SER A 1 93 ? 1.903 -0.796 -10.853 1.00 95.88 93 SER A C 1
ATOM 709 O O . SER A 1 93 ? 1.168 -0.505 -9.908 1.00 95.88 93 SER A O 1
ATOM 711 N N . GLN A 1 94 ? 2.579 -1.949 -10.908 1.00 95.56 94 GLN A N 1
ATOM 712 C CA . GLN A 1 94 ? 2.524 -2.964 -9.852 1.00 95.56 94 GLN A CA 1
ATOM 713 C C . GLN A 1 94 ? 3.022 -2.406 -8.510 1.00 95.56 94 GLN A C 1
ATOM 715 O O . GLN A 1 94 ? 2.360 -2.568 -7.486 1.00 95.56 94 GLN A O 1
ATOM 720 N N . GLN A 1 95 ? 4.134 -1.665 -8.513 1.00 93.81 95 GLN A N 1
ATOM 721 C CA . GLN A 1 95 ? 4.685 -1.026 -7.316 1.00 93.81 95 GLN A CA 1
ATOM 722 C C . GLN A 1 95 ? 3.673 -0.083 -6.646 1.00 93.81 95 GLN A C 1
ATOM 724 O O . GLN A 1 95 ? 3.506 -0.103 -5.423 1.00 93.81 95 GLN A O 1
ATOM 729 N N . ILE A 1 96 ? 2.986 0.747 -7.438 1.00 95.06 96 ILE A N 1
ATOM 730 C CA . ILE A 1 96 ? 1.953 1.669 -6.946 1.00 95.06 96 ILE A CA 1
ATOM 731 C C . ILE A 1 96 ? 0.800 0.889 -6.313 1.00 95.06 96 ILE A C 1
ATOM 733 O O . ILE A 1 96 ? 0.368 1.233 -5.211 1.00 95.06 96 ILE A O 1
ATOM 737 N N . GLN A 1 97 ? 0.330 -0.170 -6.974 1.00 95.50 97 GLN A N 1
ATOM 738 C CA . GLN A 1 97 ? -0.749 -1.002 -6.452 1.00 95.50 97 GLN A CA 1
ATOM 739 C C . GLN A 1 97 ? -0.361 -1.639 -5.110 1.00 95.50 97 GLN A C 1
ATOM 741 O O . GLN A 1 97 ? -1.093 -1.501 -4.129 1.00 95.50 97 GLN A O 1
ATOM 746 N N . ASN A 1 98 ? 0.844 -2.203 -5.016 1.00 94.25 98 ASN A N 1
ATOM 747 C CA . ASN A 1 98 ? 1.377 -2.770 -3.779 1.00 94.25 98 ASN A CA 1
ATOM 748 C C . ASN A 1 98 ? 1.441 -1.733 -2.643 1.00 94.25 98 ASN A C 1
ATOM 750 O O . ASN A 1 98 ? 1.090 -2.037 -1.502 1.00 94.25 98 ASN A O 1
ATOM 754 N N . TYR A 1 99 ? 1.841 -0.485 -2.922 1.00 94.38 99 TYR A N 1
ATOM 755 C CA . TYR A 1 99 ? 1.818 0.590 -1.919 1.00 94.38 99 TYR A CA 1
ATOM 756 C C . TYR A 1 99 ? 0.406 0.895 -1.405 1.00 94.38 99 TYR A C 1
ATOM 758 O O . TYR A 1 99 ? 0.219 1.085 -0.196 1.00 94.38 99 TYR A O 1
ATOM 766 N N . LEU A 1 100 ? -0.585 0.948 -2.300 1.00 95.38 100 LEU A N 1
ATOM 767 C CA . LEU A 1 100 ? -1.984 1.170 -1.931 1.00 95.38 100 LEU A CA 1
ATOM 768 C C . LEU A 1 100 ? -2.511 0.027 -1.055 1.00 95.38 100 LEU A C 1
ATOM 770 O O . LEU A 1 100 ? -3.128 0.288 -0.014 1.00 95.38 100 LEU A O 1
ATOM 774 N N . ASP A 1 101 ? -2.198 -1.213 -1.425 1.00 94.44 101 ASP A N 1
ATOM 775 C CA . ASP A 1 101 ? -2.619 -2.417 -0.709 1.00 94.44 101 ASP A CA 1
ATOM 776 C C . ASP A 1 101 ? -1.972 -2.509 0.678 1.00 94.44 101 ASP A C 1
ATOM 778 O O . ASP A 1 101 ? -2.676 -2.715 1.671 1.00 94.44 101 ASP A O 1
ATOM 782 N N . ILE A 1 102 ? -0.670 -2.219 0.802 1.00 95.06 102 ILE A N 1
ATOM 783 C CA . ILE A 1 102 ? 0.012 -2.090 2.102 1.00 95.06 102 ILE A CA 1
ATOM 784 C C . ILE A 1 102 ? -0.695 -1.050 2.979 1.00 95.06 102 ILE A C 1
ATOM 786 O O . ILE A 1 102 ? -0.909 -1.273 4.175 1.00 95.06 102 ILE A O 1
ATOM 790 N N . GLY A 1 103 ? -1.063 0.099 2.406 1.00 94.19 103 GLY A N 1
ATOM 791 C CA . GLY A 1 103 ? -1.789 1.148 3.117 1.00 94.19 103 GLY A CA 1
ATOM 792 C C . GLY A 1 103 ? -3.148 0.673 3.636 1.00 94.19 103 GLY A C 1
ATOM 793 O O . GLY A 1 103 ? -3.495 0.940 4.789 1.00 94.19 103 GLY A O 1
ATOM 794 N N . ALA A 1 104 ? -3.906 -0.055 2.815 1.00 93.88 104 ALA A N 1
ATOM 795 C CA . ALA A 1 104 ? -5.189 -0.632 3.205 1.00 93.88 104 ALA A CA 1
ATOM 796 C C . ALA A 1 104 ? -5.034 -1.670 4.324 1.00 93.88 104 ALA A C 1
ATOM 798 O O . ALA A 1 104 ? -5.719 -1.579 5.341 1.00 93.88 104 ALA A O 1
ATOM 799 N N . LEU A 1 105 ? -4.085 -2.595 4.191 1.00 93.94 105 LEU A N 1
ATOM 800 C CA . LEU A 1 105 ? -3.813 -3.638 5.181 1.00 93.94 105 LEU A CA 1
ATOM 801 C C . LEU A 1 105 ? -3.372 -3.058 6.533 1.00 93.94 105 LEU A C 1
ATOM 803 O O . LEU A 1 105 ? -3.864 -3.479 7.580 1.00 93.94 105 LEU A O 1
ATOM 807 N N . LYS A 1 106 ? -2.522 -2.024 6.536 1.00 93.88 106 LYS A N 1
ATOM 808 C CA . LYS A 1 106 ? -2.136 -1.315 7.768 1.00 93.88 106 LYS A CA 1
ATOM 809 C C . LYS A 1 106 ? -3.327 -0.677 8.475 1.00 93.88 106 LYS A C 1
ATOM 811 O O . LYS A 1 106 ? -3.424 -0.777 9.695 1.00 93.88 106 LYS A O 1
ATOM 816 N N . ARG A 1 107 ? -4.247 -0.052 7.730 1.00 93.12 107 ARG A N 1
ATOM 817 C CA . ARG A 1 107 ? -5.485 0.490 8.315 1.00 93.12 107 ARG A CA 1
ATOM 818 C C . ARG A 1 107 ? -6.308 -0.613 8.972 1.00 93.12 107 ARG A C 1
ATOM 820 O O . ARG A 1 107 ? -6.774 -0.416 10.086 1.00 93.12 107 ARG A O 1
ATOM 827 N N . GLN A 1 108 ? -6.405 -1.783 8.346 1.00 90.31 108 GLN A N 1
ATOM 828 C CA . GLN A 1 108 ? -7.139 -2.912 8.919 1.00 90.31 108 GLN A CA 1
ATOM 829 C C . GLN A 1 108 ? -6.492 -3.477 10.190 1.00 90.31 108 GLN A C 1
ATOM 831 O O . GLN A 1 108 ? -7.207 -3.838 11.121 1.00 90.31 108 GLN A O 1
ATOM 836 N N . ARG A 1 109 ? -5.157 -3.467 10.304 1.00 91.69 109 ARG A N 1
ATOM 837 C CA . ARG A 1 109 ? -4.482 -3.779 11.581 1.00 91.69 109 ARG A CA 1
ATOM 838 C C . ARG A 1 109 ? -4.892 -2.820 12.691 1.00 91.69 109 ARG A C 1
ATOM 840 O O . ARG A 1 109 ? -5.206 -3.266 13.789 1.00 91.69 109 ARG A O 1
ATOM 847 N N . VAL A 1 110 ? -4.920 -1.520 12.398 1.00 90.62 110 VAL A N 1
ATOM 848 C CA . VAL A 1 110 ? -5.371 -0.503 13.360 1.00 90.62 110 VAL A CA 1
ATOM 849 C C . VAL A 1 110 ? -6.844 -0.708 13.720 1.00 90.62 110 VAL A C 1
ATOM 851 O O . VAL A 1 110 ? -7.212 -0.562 14.882 1.00 90.62 110 VAL A O 1
ATOM 854 N N . THR A 1 111 ? -7.687 -1.086 12.757 1.00 89.25 111 THR A N 1
ATOM 855 C CA . THR A 1 111 ? -9.089 -1.435 13.017 1.00 89.25 111 THR A CA 1
ATOM 856 C C . THR A 1 111 ? -9.205 -2.602 13.996 1.00 89.25 111 THR A C 1
ATOM 858 O O . THR A 1 111 ? -9.944 -2.483 14.968 1.00 89.25 111 THR A O 1
ATOM 861 N N . ILE A 1 112 ? -8.446 -3.687 13.799 1.00 87.69 112 ILE A N 1
ATOM 862 C CA . ILE A 1 112 ? -8.424 -4.831 14.729 1.00 87.69 112 ILE A CA 1
ATOM 863 C C . ILE A 1 112 ? -8.007 -4.374 16.134 1.00 87.69 112 ILE A C 1
ATOM 865 O O . ILE A 1 112 ? -8.705 -4.671 17.096 1.00 87.69 112 ILE A O 1
ATOM 869 N N . GLN A 1 113 ? -6.928 -3.590 16.250 1.00 88.44 113 GLN A N 1
ATOM 870 C CA . GLN A 1 113 ? -6.440 -3.059 17.533 1.00 88.44 113 GLN A CA 1
ATOM 871 C C . GLN A 1 113 ? -7.510 -2.259 18.281 1.00 88.44 113 GLN A C 1
ATOM 873 O O . GLN A 1 113 ? -7.717 -2.436 19.480 1.00 88.44 113 GLN A O 1
ATOM 878 N N . LYS A 1 114 ? -8.209 -1.375 17.563 1.00 87.88 114 LYS A N 1
ATOM 879 C CA . LYS A 1 114 ? -9.290 -0.569 18.137 1.00 87.88 114 LYS A CA 1
ATOM 880 C C . LYS A 1 114 ? -10.490 -1.427 18.524 1.00 87.88 114 LYS A C 1
ATOM 882 O O . LYS A 1 114 ? -11.043 -1.222 19.597 1.00 87.88 114 LYS A O 1
ATOM 887 N N . SER A 1 115 ? -10.877 -2.376 17.673 1.00 84.50 115 SER A N 1
ATOM 888 C CA . SER A 1 115 ? -12.005 -3.277 17.926 1.00 84.50 115 SER A CA 1
ATOM 889 C C . SER A 1 115 ? -11.781 -4.123 19.176 1.00 84.50 115 SER A C 1
ATOM 891 O O . SER A 1 115 ? -12.683 -4.240 20.000 1.00 84.50 115 SER A O 1
ATOM 893 N N . GLU A 1 116 ? -10.580 -4.674 19.344 1.00 86.44 116 GLU A N 1
ATOM 894 C CA . GLU A 1 116 ? -10.206 -5.425 20.542 1.00 86.44 116 GLU A CA 1
ATOM 895 C C . GLU A 1 116 ? -10.278 -4.544 21.791 1.00 86.44 116 GLU A C 1
ATOM 897 O O . GLU A 1 116 ? -10.902 -4.929 22.777 1.00 86.44 116 GLU A O 1
ATOM 902 N N . LYS A 1 117 ? -9.747 -3.315 21.725 1.00 85.06 117 LYS A N 1
ATOM 903 C CA . LYS A 1 117 ? -9.793 -2.398 22.869 1.00 85.06 117 LYS A CA 1
ATOM 904 C C . LYS A 1 117 ? -11.218 -2.012 23.270 1.00 85.06 117 LYS A C 1
ATOM 906 O O . LYS A 1 117 ? -11.524 -1.920 24.455 1.00 85.06 117 LYS A O 1
ATOM 911 N N . VAL A 1 118 ? -12.098 -1.801 22.292 1.00 85.38 118 VAL A N 1
ATOM 912 C CA . VAL A 1 118 ? -13.522 -1.537 22.545 1.00 85.38 118 VAL A CA 1
ATOM 913 C C . VAL A 1 118 ? -14.189 -2.738 23.219 1.00 85.38 118 VAL A C 1
ATOM 915 O O . VAL A 1 118 ? -14.980 -2.550 24.143 1.00 85.38 118 VAL A O 1
ATOM 918 N N . MET A 1 119 ? -13.860 -3.965 22.808 1.00 81.81 119 MET A N 1
ATOM 919 C CA . MET A 1 119 ? -14.389 -5.177 23.441 1.00 81.81 119 MET A CA 1
ATOM 920 C C . MET A 1 119 ? -13.890 -5.368 24.873 1.00 81.81 119 MET A C 1
ATOM 922 O O . MET A 1 119 ? -14.698 -5.715 25.728 1.00 81.81 119 MET A O 1
ATOM 926 N N . GLU A 1 120 ? -12.612 -5.096 25.153 1.00 83.69 120 GLU A N 1
ATOM 927 C CA . GLU A 1 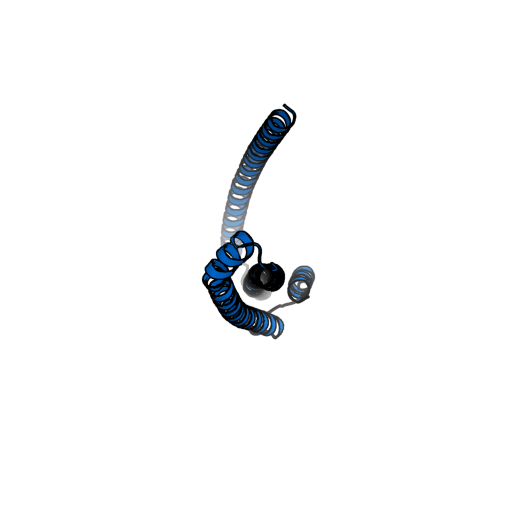120 ? -12.073 -5.111 26.522 1.00 83.69 120 GLU A CA 1
ATOM 928 C C . GLU A 1 120 ? -12.855 -4.164 27.438 1.00 83.69 120 GLU A C 1
ATOM 930 O O . GLU A 1 120 ? -13.360 -4.592 28.472 1.00 83.69 120 GLU A O 1
ATOM 935 N N . ILE A 1 121 ? -13.018 -2.900 27.024 1.00 83.56 121 ILE A N 1
ATOM 936 C CA . ILE A 1 121 ? -13.757 -1.886 27.796 1.00 83.56 121 ILE A CA 1
ATOM 937 C C . ILE A 1 121 ? -15.215 -2.311 27.987 1.00 83.56 121 ILE A C 1
ATOM 939 O O . ILE A 1 121 ? -15.766 -2.183 29.076 1.00 83.56 121 ILE A O 1
ATOM 943 N N . SER A 1 122 ? -15.847 -2.839 26.937 1.00 82.25 122 SER A N 1
ATOM 944 C CA . SER A 1 122 ? -17.233 -3.306 27.022 1.00 82.25 122 SER A CA 1
ATOM 945 C C . SER A 1 122 ? -17.368 -4.449 28.030 1.00 82.25 122 SER A C 1
ATOM 947 O O . SER A 1 122 ? -18.301 -4.449 28.826 1.00 82.25 122 SER A O 1
ATOM 949 N N . SER A 1 123 ? -16.426 -5.398 28.034 1.00 79.31 123 SER A N 1
ATOM 950 C CA . SER A 1 123 ? -16.400 -6.504 28.998 1.00 79.31 123 SER A CA 1
ATOM 951 C C . SER A 1 123 ? -16.218 -6.007 30.431 1.00 79.31 123 SER A C 1
ATOM 953 O O . SER A 1 123 ? -16.933 -6.457 31.318 1.00 79.31 123 SER A O 1
ATOM 955 N N . GLU A 1 124 ? -15.313 -5.052 30.654 1.00 79.44 124 GLU A N 1
ATOM 956 C CA . GLU A 1 124 ? -15.084 -4.435 31.965 1.00 79.44 124 GLU A CA 1
ATOM 957 C C . GLU A 1 124 ? -16.353 -3.745 32.487 1.00 79.44 124 GLU A C 1
ATOM 959 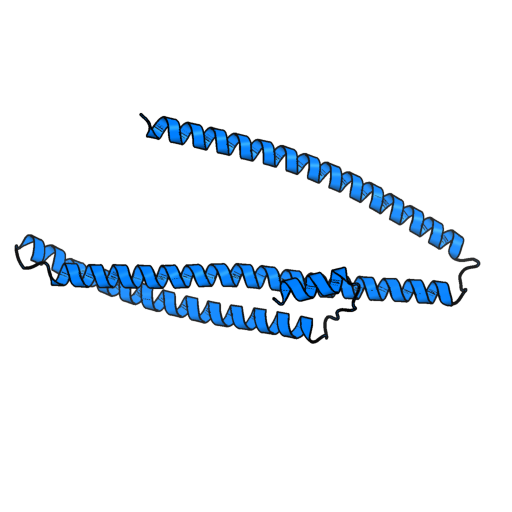O O . GLU A 1 124 ? -16.760 -3.966 33.626 1.00 79.44 124 GLU A O 1
ATOM 964 N N . VAL A 1 125 ? -17.047 -2.989 31.628 1.00 77.94 125 VAL A N 1
ATOM 965 C CA . VAL A 1 125 ? -18.339 -2.368 31.957 1.00 77.94 125 VAL A CA 1
ATOM 966 C C . VAL A 1 125 ? -19.395 -3.421 32.295 1.00 77.94 125 VAL A C 1
ATOM 968 O O . VAL A 1 125 ? -20.100 -3.273 33.292 1.00 77.94 125 VAL A O 1
ATOM 971 N N . TYR A 1 126 ? -19.497 -4.505 31.519 1.00 77.56 126 TYR A N 1
ATOM 972 C CA . TYR A 1 126 ? -20.438 -5.586 31.822 1.00 77.56 126 TYR A CA 1
ATOM 973 C C . TYR A 1 126 ? -20.129 -6.282 33.151 1.00 77.56 126 TYR A C 1
ATOM 975 O O . TYR A 1 126 ? -21.057 -6.608 33.888 1.00 77.56 126 TYR A O 1
ATOM 983 N N . GLU A 1 127 ? -18.855 -6.491 33.485 1.00 74.25 127 GLU A N 1
ATOM 984 C CA . GLU A 1 127 ? -18.454 -7.071 34.768 1.00 74.25 127 GLU A CA 1
ATOM 985 C C . GLU A 1 127 ? -18.759 -6.151 35.953 1.00 74.25 127 GLU A C 1
ATOM 987 O O . GLU A 1 127 ? -19.214 -6.644 36.985 1.00 74.25 127 GLU A O 1
ATOM 992 N N . MET A 1 128 ? -18.546 -4.838 35.813 1.00 72.62 128 MET A N 1
ATOM 993 C CA . MET A 1 128 ? -18.902 -3.850 36.841 1.00 72.62 128 MET A CA 1
ATOM 994 C C . MET A 1 128 ? -20.413 -3.824 37.093 1.00 72.62 128 MET A C 1
ATOM 996 O O . MET A 1 128 ? -20.846 -3.868 38.241 1.00 72.62 128 MET A O 1
ATOM 1000 N N . ILE A 1 129 ? -21.220 -3.856 36.026 1.00 67.44 129 ILE A N 1
ATOM 1001 C CA . ILE A 1 129 ? -22.686 -3.943 36.129 1.00 67.44 129 ILE A CA 1
ATOM 1002 C C . ILE A 1 129 ? -23.112 -5.260 36.797 1.00 67.44 129 ILE A C 1
ATOM 1004 O O . ILE A 1 129 ? -24.015 -5.275 37.628 1.00 67.44 129 ILE A O 1
ATOM 1008 N N . ALA A 1 130 ? -22.475 -6.382 36.450 1.00 67.31 130 ALA A N 1
ATOM 1009 C CA . ALA A 1 130 ? -22.848 -7.701 36.962 1.00 67.31 130 ALA A CA 1
ATOM 1010 C C . ALA A 1 130 ? -22.483 -7.933 38.440 1.00 67.31 130 ALA A C 1
ATOM 1012 O O . ALA A 1 130 ? -23.053 -8.828 39.066 1.00 67.31 130 ALA A O 1
ATOM 1013 N N . LYS A 1 131 ? -21.528 -7.175 38.995 1.00 69.62 131 LYS A N 1
ATOM 1014 C CA . LYS A 1 131 ? -21.054 -7.322 40.383 1.00 69.62 131 LYS A CA 1
ATOM 1015 C C . LYS A 1 131 ? -21.885 -6.563 41.422 1.00 69.62 131 LYS A C 1
ATOM 1017 O O . LYS A 1 131 ? -21.591 -6.703 42.604 1.00 69.62 131 LYS A O 1
ATOM 1022 N N . ASP A 1 132 ? -22.917 -5.817 41.020 1.00 57.50 132 ASP A N 1
ATOM 1023 C CA . ASP A 1 132 ? -23.804 -5.073 41.935 1.00 57.50 132 ASP A CA 1
ATOM 1024 C C . ASP A 1 132 ? -23.038 -4.120 42.893 1.00 57.50 132 ASP A C 1
ATOM 1026 O O . ASP A 1 132 ? -23.540 -3.728 43.945 1.00 57.50 132 ASP A O 1
ATOM 1030 N N . GLU A 1 133 ? -21.827 -3.672 42.517 1.00 53.53 133 GLU A N 1
ATOM 1031 C CA . GLU A 1 133 ? -21.045 -2.616 43.204 1.00 53.53 133 GLU A CA 1
ATOM 1032 C C . GLU A 1 133 ? -21.672 -1.210 43.020 1.00 53.53 133 GLU A C 1
ATOM 1034 O O . GLU A 1 133 ? -21.083 -0.177 43.332 1.00 53.53 133 GLU A O 1
ATOM 1039 N N . MET A 1 134 ? -22.918 -1.173 42.549 1.00 53.47 134 MET A N 1
ATOM 1040 C CA . MET A 1 134 ? -23.611 -0.035 41.963 1.00 53.47 134 MET A CA 1
ATOM 1041 C C . MET A 1 134 ? -24.731 0.511 42.879 1.00 53.47 134 MET A C 1
ATOM 1043 O O . MET A 1 134 ? -25.874 0.678 42.473 1.00 53.47 134 MET A O 1
ATOM 1047 N N . VAL A 1 135 ? -24.463 0.778 44.167 1.00 54.25 135 VAL A N 1
ATOM 1048 C CA . VAL A 1 135 ? -25.484 1.435 45.037 1.00 54.25 135 VAL A CA 1
ATOM 1049 C C . VAL A 1 135 ? -25.002 2.742 45.685 1.00 54.25 135 VAL A C 1
ATOM 1051 O O . VAL A 1 135 ? -25.810 3.511 46.202 1.00 54.25 135 VAL A O 1
ATOM 1054 N N . ALA A 1 136 ? -23.713 3.084 45.585 1.00 53.56 136 ALA A N 1
ATOM 1055 C CA . ALA A 1 136 ? -23.198 4.383 46.048 1.00 53.56 136 ALA A CA 1
ATOM 1056 C C . ALA A 1 136 ? -22.270 5.089 45.042 1.00 53.56 136 ALA A C 1
ATOM 1058 O O . ALA A 1 136 ? -22.255 6.319 44.998 1.00 53.56 136 ALA A O 1
ATOM 1059 N N . GLU A 1 137 ? -21.538 4.344 44.209 1.00 53.56 137 GLU A N 1
ATOM 1060 C CA . GLU A 1 137 ? -20.631 4.898 43.190 1.00 53.56 137 GLU A CA 1
ATOM 1061 C C . GLU A 1 137 ? -21.374 5.317 41.901 1.00 53.56 137 GLU A C 1
ATOM 1063 O O . GLU A 1 137 ? -20.942 6.220 41.185 1.00 53.56 137 GLU A O 1
ATOM 1068 N N . ASP A 1 138 ? -22.574 4.775 41.682 1.00 58.66 138 ASP A N 1
ATOM 1069 C CA . ASP A 1 138 ? -23.457 5.022 40.534 1.00 58.66 138 ASP A CA 1
ATOM 1070 C C . ASP A 1 138 ? -23.833 6.459 40.285 1.00 58.66 138 ASP A C 1
ATOM 1072 O O . ASP A 1 138 ? -23.890 6.889 39.139 1.00 58.66 138 ASP A O 1
ATOM 1076 N N . ALA A 1 139 ? -24.106 7.220 41.339 1.00 57.53 139 ALA A N 1
ATOM 1077 C CA . ALA A 1 139 ? -24.472 8.615 41.164 1.00 57.53 139 ALA A CA 1
ATOM 1078 C C . ALA A 1 139 ? -23.274 9.423 40.643 1.00 57.53 139 ALA A C 1
ATOM 1080 O O . ALA A 1 139 ? -23.445 10.304 39.807 1.00 57.53 139 ALA A O 1
ATOM 1081 N N . ALA A 1 140 ? -22.056 9.099 41.087 1.00 62.19 140 ALA A N 1
ATOM 1082 C CA . ALA A 1 140 ? -20.842 9.780 40.651 1.00 62.19 140 ALA A CA 1
ATOM 1083 C C . ALA A 1 140 ? -20.389 9.309 39.261 1.00 62.19 140 ALA A C 1
ATOM 1085 O O . ALA A 1 140 ? -20.031 10.137 38.422 1.00 62.19 140 ALA A O 1
ATOM 1086 N N . VAL A 1 141 ? -20.457 8.002 38.986 1.00 66.56 141 VAL A N 1
ATOM 1087 C CA . VAL A 1 141 ? -20.123 7.432 37.674 1.00 66.56 141 VAL A CA 1
ATOM 1088 C C . VAL A 1 141 ? -21.151 7.842 36.625 1.00 66.56 141 VAL A C 1
ATOM 1090 O O . VAL A 1 141 ? -20.749 8.235 35.538 1.00 66.56 141 VAL A O 1
ATOM 1093 N N . ALA A 1 142 ? -22.452 7.856 36.931 1.00 63.94 142 ALA A N 1
ATOM 1094 C CA . ALA A 1 142 ? -23.473 8.342 36.001 1.00 63.94 142 ALA A CA 1
ATOM 1095 C C . ALA A 1 142 ? -23.323 9.840 35.706 1.00 63.94 142 ALA A C 1
ATOM 1097 O O . ALA A 1 142 ? -23.517 10.252 34.565 1.00 63.94 142 ALA A O 1
ATOM 1098 N N . VAL A 1 143 ? -22.928 10.653 36.694 1.00 69.94 143 VAL A N 1
ATOM 1099 C CA . VAL A 1 143 ? -22.619 12.078 36.479 1.00 69.94 143 VAL A CA 1
ATOM 1100 C C . VAL A 1 143 ? -21.368 12.241 35.611 1.00 69.94 143 VAL A C 1
ATOM 1102 O O . VAL A 1 143 ? -21.415 12.966 34.623 1.00 69.94 143 VAL A O 1
ATOM 1105 N N . SER A 1 144 ? -20.287 11.514 35.900 1.00 73.38 144 SER A N 1
ATOM 1106 C CA . SER A 1 144 ? -19.056 11.523 35.092 1.00 73.38 144 SER A CA 1
ATOM 1107 C C . SER A 1 144 ? -19.290 11.013 33.662 1.00 73.38 144 SER A C 1
ATOM 1109 O O . SER A 1 144 ? -18.767 11.567 32.690 1.00 73.38 144 SER A O 1
ATOM 1111 N N . LEU A 1 145 ? -20.129 9.986 33.504 1.00 71.44 145 LEU A N 1
ATOM 1112 C CA . LEU A 1 145 ? -20.516 9.437 32.208 1.00 71.44 145 LEU A CA 1
ATOM 1113 C C . LEU A 1 145 ? -21.391 10.428 31.431 1.00 71.44 145 LEU A C 1
ATOM 1115 O O . LEU A 1 145 ? -21.178 10.621 30.240 1.00 71.44 145 LEU A O 1
ATOM 1119 N N . ALA A 1 146 ? -22.324 11.117 32.092 1.00 68.00 146 ALA A N 1
ATOM 1120 C CA . ALA A 1 146 ? -23.109 12.184 31.474 1.00 68.00 146 ALA A CA 1
ATOM 1121 C C . ALA A 1 146 ? -22.231 13.375 31.048 1.00 68.00 146 ALA A C 1
ATOM 1123 O O . ALA A 1 146 ? -22.426 13.925 29.964 1.00 68.00 146 ALA A O 1
ATOM 1124 N N . GLU A 1 147 ? -21.226 13.746 31.847 1.00 77.94 147 GLU A N 1
ATOM 1125 C CA . GLU A 1 147 ? -20.253 14.787 31.494 1.00 77.94 147 GLU A CA 1
ATOM 1126 C C . GLU A 1 147 ? -19.381 14.380 30.302 1.00 77.94 147 GLU A C 1
ATOM 1128 O O . GLU A 1 147 ? -19.165 15.178 29.386 1.00 77.94 147 GLU A O 1
ATOM 1133 N N . THR A 1 148 ? -18.903 13.134 30.266 1.00 80.94 148 THR A N 1
ATOM 1134 C CA . THR A 1 148 ? -18.119 12.627 29.131 1.00 80.94 148 THR A CA 1
ATOM 1135 C C . THR A 1 148 ? -18.960 12.480 27.873 1.00 80.94 148 THR A C 1
ATOM 1137 O O . THR A 1 148 ? -18.480 12.861 26.809 1.00 80.94 148 THR A O 1
ATOM 1140 N N . VAL A 1 149 ? -20.210 12.019 27.973 1.00 76.44 149 VAL A N 1
ATOM 1141 C CA . VAL A 1 149 ? -21.160 11.999 26.849 1.00 76.44 149 VAL A CA 1
ATOM 1142 C C . VAL A 1 149 ? -21.416 13.415 26.339 1.00 76.44 149 VAL A C 1
ATOM 1144 O O . VAL A 1 149 ? -21.269 13.643 25.145 1.00 76.44 149 VAL A O 1
ATOM 1147 N N . SER A 1 150 ? -21.682 14.389 27.213 1.00 79.88 150 SER A N 1
ATOM 1148 C CA . SER A 1 150 ? -21.892 15.784 26.797 1.00 79.88 150 SER A CA 1
ATOM 1149 C C . SER A 1 150 ? -20.650 16.377 26.120 1.00 79.88 150 SER A C 1
ATOM 1151 O O . SER A 1 150 ? -20.742 17.105 25.128 1.00 79.88 150 SER A O 1
ATOM 1153 N N . LYS A 1 151 ? -19.456 16.027 26.608 1.00 86.12 151 LYS A N 1
ATOM 1154 C CA . LYS A 1 151 ? -18.197 16.438 25.984 1.00 86.12 151 LYS A CA 1
ATOM 1155 C C . LYS A 1 151 ? -18.001 15.785 24.614 1.00 86.12 151 LYS A C 1
ATOM 1157 O O . LYS A 1 151 ? -17.616 16.476 23.677 1.00 86.12 151 LYS A O 1
ATOM 1162 N N . LEU A 1 152 ? -18.307 14.496 24.484 1.00 81.81 152 LEU A N 1
ATOM 1163 C CA . LEU A 1 152 ? -18.287 13.763 23.216 1.00 81.81 152 LEU A CA 1
ATOM 1164 C C . LEU A 1 152 ? -19.303 14.320 22.214 1.00 81.81 152 LEU A C 1
ATOM 1166 O O . LEU A 1 152 ? -18.971 14.443 21.041 1.00 81.81 152 LEU A O 1
ATOM 1170 N N . GLU A 1 153 ? -20.501 14.701 22.658 1.00 80.12 153 GLU A N 1
ATOM 1171 C CA . GLU A 1 153 ? -21.512 15.366 21.828 1.00 80.12 153 GLU A CA 1
ATOM 1172 C C . GLU A 1 153 ? -21.010 16.728 21.331 1.00 80.12 153 GLU A C 1
ATOM 1174 O O . GLU A 1 153 ? -21.069 17.008 20.136 1.00 80.12 153 GLU A O 1
ATOM 1179 N N . SER A 1 154 ? -20.413 17.539 22.208 1.00 85.31 154 SER A N 1
ATOM 1180 C CA . SER A 1 154 ? -19.804 18.826 21.837 1.00 85.31 154 SER A CA 1
ATOM 1181 C C . SER A 1 154 ? -18.638 18.666 20.851 1.00 85.31 154 SER A C 1
ATOM 1183 O O . SER A 1 154 ? -18.525 19.400 19.864 1.00 85.31 154 SER A O 1
ATOM 1185 N N . GLU A 1 155 ? -17.775 17.672 21.073 1.00 87.00 155 GLU A N 1
ATOM 1186 C CA . GLU A 1 155 ? -16.692 17.337 20.148 1.00 87.00 155 GLU A CA 1
ATOM 1187 C C . GLU A 1 155 ? -17.245 16.846 18.804 1.00 87.00 155 GLU A C 1
ATOM 1189 O O . GLU A 1 155 ? -16.761 17.272 17.754 1.00 87.00 155 GLU A O 1
ATOM 1194 N N . PHE A 1 156 ? -18.286 16.011 18.809 1.00 82.81 156 PHE A N 1
ATOM 1195 C CA . PHE A 1 156 ? -18.950 15.529 17.600 1.00 82.81 156 PHE A CA 1
ATOM 1196 C C . PHE A 1 156 ? -19.594 16.667 16.802 1.00 82.81 156 PHE A C 1
ATOM 1198 O O . PHE A 1 156 ? -19.442 16.712 15.579 1.00 82.81 156 PHE A O 1
ATOM 1205 N N . ASP A 1 157 ? -20.251 17.615 17.465 1.00 85.88 157 ASP A N 1
ATOM 1206 C CA . ASP A 1 157 ? -20.829 18.799 16.827 1.00 85.88 157 ASP A CA 1
ATOM 1207 C C . ASP A 1 157 ? -19.741 19.689 16.213 1.00 85.88 157 ASP A C 1
ATOM 1209 O O . ASP A 1 157 ? -19.857 20.125 15.062 1.00 85.88 157 ASP A O 1
ATOM 1213 N N . SER A 1 158 ? -18.636 19.896 16.932 1.00 87.31 158 SER A N 1
ATOM 1214 C CA . SER A 1 158 ? -17.465 20.636 16.444 1.00 87.31 158 SER A CA 1
ATOM 1215 C C . SER A 1 158 ? -16.817 19.962 15.226 1.00 87.31 158 SER A C 1
ATOM 1217 O O . SER A 1 158 ? -16.528 20.611 14.210 1.00 87.31 158 SER A O 1
ATOM 1219 N N . PHE A 1 159 ? -16.645 18.638 15.265 1.00 83.69 159 PHE A N 1
ATOM 1220 C CA . PHE A 1 159 ? -16.156 17.866 14.124 1.00 83.69 159 PHE A CA 1
ATOM 1221 C C . PHE A 1 159 ? -17.136 17.906 12.952 1.00 83.69 159 PHE A C 1
ATOM 1223 O O . PHE A 1 159 ? -16.708 18.077 11.811 1.00 83.69 159 PHE A O 1
ATOM 1230 N N . SER A 1 160 ? -18.439 17.817 13.209 1.00 82.75 160 SER A N 1
ATOM 1231 C CA . SER A 1 160 ? -19.480 17.905 12.182 1.00 82.75 160 SER A CA 1
ATOM 1232 C C . SER A 1 160 ? -19.470 19.266 11.484 1.00 82.75 160 SER A C 1
ATOM 1234 O O . SER A 1 160 ? -19.532 19.332 10.253 1.00 82.75 160 SER A O 1
ATOM 1236 N N . GLN A 1 161 ? -19.293 20.358 12.233 1.00 85.38 161 GLN A N 1
ATOM 1237 C CA . GLN A 1 161 ? -19.101 21.699 11.669 1.00 85.38 161 GLN A CA 1
ATOM 1238 C C . GLN A 1 161 ? -17.802 21.811 10.863 1.00 85.38 161 GLN A C 1
ATOM 1240 O O . GLN A 1 161 ? -17.789 22.396 9.774 1.00 85.38 161 GLN A O 1
ATOM 1245 N N . SER A 1 162 ? -16.716 21.212 11.352 1.00 88.44 162 SER A N 1
ATOM 1246 C CA . SER A 1 162 ? -15.434 21.177 10.642 1.00 88.44 162 SER A CA 1
ATOM 1247 C C . SER A 1 162 ? -15.547 20.414 9.316 1.00 88.44 162 SER A C 1
ATOM 1249 O O . SER A 1 162 ? -15.082 20.895 8.284 1.00 88.44 162 SER A O 1
ATOM 1251 N N . ILE A 1 163 ? -16.245 19.273 9.302 1.00 83.94 163 ILE A N 1
ATOM 1252 C CA . ILE A 1 163 ? -16.529 18.484 8.094 1.00 83.94 163 ILE A CA 1
ATOM 1253 C C . ILE A 1 163 ? -17.402 19.275 7.117 1.00 83.94 163 ILE A C 1
ATOM 1255 O O . ILE A 1 163 ? -17.116 19.293 5.920 1.00 83.94 163 ILE A O 1
ATOM 1259 N N . ALA A 1 164 ? -18.444 19.956 7.600 1.00 85.12 164 ALA A N 1
ATOM 1260 C CA . ALA A 1 164 ? -19.286 20.803 6.756 1.00 85.12 164 ALA A CA 1
ATOM 1261 C C . ALA A 1 164 ? -18.473 21.930 6.096 1.00 85.12 164 ALA A C 1
ATOM 1263 O O . ALA A 1 164 ? -18.642 22.212 4.907 1.00 85.12 164 ALA A O 1
ATOM 1264 N N . THR A 1 165 ? -17.541 22.525 6.844 1.00 89.69 165 THR A N 1
ATOM 1265 C CA . THR A 1 165 ? -16.625 23.556 6.340 1.00 89.69 165 THR A CA 1
ATOM 1266 C C . THR A 1 165 ? -15.676 22.987 5.287 1.00 89.69 165 THR A C 1
ATOM 1268 O O . THR A 1 165 ? -15.618 23.509 4.174 1.00 89.69 165 THR A O 1
ATOM 1271 N N . ALA A 1 166 ? -15.019 21.862 5.576 1.00 87.12 166 ALA A N 1
ATOM 1272 C CA . ALA A 1 166 ? -14.125 21.189 4.636 1.00 87.12 166 ALA A CA 1
ATOM 1273 C C . ALA A 1 166 ? -14.849 20.756 3.350 1.00 87.12 166 ALA A C 1
ATOM 1275 O O . ALA A 1 166 ? -14.308 20.888 2.253 1.00 87.12 166 ALA A O 1
ATOM 1276 N N . LYS A 1 167 ? -16.103 20.295 3.451 1.00 89.00 167 LYS A N 1
ATOM 1277 C CA . LYS A 1 167 ? -16.934 19.961 2.286 1.00 89.00 167 LYS A CA 1
ATOM 1278 C C . LYS A 1 167 ? -17.184 21.188 1.409 1.00 89.00 167 LYS A C 1
ATOM 1280 O O . LYS A 1 167 ? -17.027 21.107 0.193 1.00 89.00 167 LYS A O 1
ATOM 1285 N N . LYS A 1 168 ? -17.512 22.331 2.014 1.00 90.50 168 LYS A N 1
ATOM 1286 C CA . LYS A 1 168 ? -17.702 23.598 1.295 1.00 90.50 168 LYS A CA 1
ATOM 1287 C C . LYS A 1 168 ? -16.410 24.067 0.618 1.00 90.50 168 LYS A C 1
ATOM 1289 O O . LYS A 1 168 ? -16.436 24.532 -0.521 1.00 90.50 168 LYS A O 1
ATOM 1294 N N . GLU A 1 169 ? -15.269 23.931 1.286 1.00 90.19 169 GLU A N 1
ATOM 1295 C CA . GLU A 1 169 ? -13.961 24.234 0.696 1.00 90.19 169 GLU A CA 1
ATOM 1296 C C . GLU A 1 169 ? -13.630 23.307 -0.475 1.00 90.19 169 GLU A C 1
ATOM 1298 O O . GLU A 1 169 ? -13.179 23.777 -1.521 1.00 90.19 169 GLU A O 1
ATOM 1303 N N . LEU A 1 170 ? -13.919 22.011 -0.349 1.00 90.88 170 LEU A N 1
ATOM 1304 C CA . LEU A 1 170 ? -13.737 21.043 -1.426 1.00 90.88 170 LEU A CA 1
ATOM 1305 C C . LEU A 1 170 ? -14.614 21.380 -2.638 1.00 90.88 170 LEU A C 1
ATOM 1307 O O . LEU A 1 170 ? -14.120 21.375 -3.764 1.00 90.88 170 LEU A O 1
ATOM 1311 N N . GLU A 1 171 ? -15.883 21.734 -2.434 1.00 90.56 171 GLU A N 1
ATOM 1312 C CA . GLU A 1 171 ? -16.782 22.194 -3.503 1.00 90.56 171 GLU A CA 1
ATOM 1313 C C . GLU A 1 171 ? -16.230 23.449 -4.209 1.00 90.56 171 GLU A C 1
ATOM 1315 O O . GLU A 1 171 ? -16.241 23.544 -5.444 1.00 90.56 171 GLU A O 1
ATOM 1320 N N . ASN A 1 172 ? -15.645 24.381 -3.451 1.00 90.44 172 ASN A N 1
ATOM 1321 C CA . ASN A 1 172 ? -14.955 25.549 -4.004 1.00 90.44 172 ASN A CA 1
ATOM 1322 C C . ASN A 1 172 ? -13.702 25.164 -4.809 1.00 90.44 172 ASN A C 1
ATOM 1324 O O . ASN A 1 172 ? -13.461 25.718 -5.882 1.00 90.44 172 ASN A O 1
ATOM 1328 N N . VAL A 1 173 ? -12.900 24.206 -4.347 1.00 89.50 173 VAL A N 1
ATOM 1329 C CA . VAL A 1 173 ? -11.734 23.718 -5.102 1.00 89.50 173 VAL A CA 1
ATOM 1330 C C . VAL A 1 173 ? -12.178 23.020 -6.387 1.00 89.50 173 VAL A C 1
ATOM 1332 O O . VAL A 1 173 ? -11.654 23.327 -7.457 1.00 89.50 173 VAL A O 1
ATOM 1335 N N . VAL A 1 174 ? -13.186 22.148 -6.321 1.00 90.31 174 VAL A N 1
ATOM 1336 C CA . VAL A 1 174 ? -13.733 21.437 -7.487 1.00 90.31 174 VAL A CA 1
ATOM 1337 C C . VAL A 1 174 ? -14.266 22.419 -8.529 1.00 90.31 174 VAL A C 1
ATOM 1339 O O . VAL A 1 174 ? -13.982 22.267 -9.719 1.00 90.31 174 VAL A O 1
ATOM 1342 N N . SER A 1 175 ? -14.997 23.456 -8.115 1.00 89.75 175 SER A N 1
ATOM 1343 C CA . SER A 1 175 ? -15.480 24.488 -9.043 1.00 89.75 175 SER A CA 1
ATOM 1344 C C . SER A 1 175 ? -14.335 25.277 -9.693 1.00 89.75 175 SER A C 1
ATOM 1346 O O . SER A 1 175 ? -14.365 25.507 -10.905 1.00 89.75 175 SER A O 1
ATOM 1348 N N . ARG A 1 176 ? -13.276 25.616 -8.943 1.00 90.31 176 ARG A N 1
ATOM 1349 C CA . ARG A 1 176 ? -12.067 26.259 -9.491 1.00 90.31 176 ARG A CA 1
ATOM 1350 C C . ARG A 1 176 ? -11.338 25.366 -10.491 1.00 90.31 176 ARG A C 1
ATOM 1352 O O . ARG A 1 176 ? -10.938 25.853 -11.546 1.00 90.31 176 ARG A O 1
ATOM 1359 N N . VAL A 1 177 ? -11.200 24.074 -10.198 1.00 89.81 177 VAL A N 1
ATOM 1360 C CA . VAL A 1 177 ? -10.586 23.098 -11.113 1.00 89.81 177 VAL A CA 1
ATOM 1361 C C . VAL A 1 177 ? -11.405 22.971 -12.396 1.00 89.81 177 VAL A C 1
ATOM 1363 O O . VAL A 1 177 ? -10.833 23.069 -13.477 1.00 89.81 177 VAL A O 1
ATOM 1366 N N . ARG A 1 178 ? -12.738 22.863 -12.307 1.00 86.56 178 ARG A N 1
ATOM 1367 C CA . ARG A 1 178 ? -13.619 22.851 -13.491 1.00 86.56 178 ARG A CA 1
ATOM 1368 C C . ARG A 1 178 ? -13.490 24.126 -14.325 1.00 86.56 178 ARG A C 1
ATOM 1370 O O . ARG A 1 178 ? -13.441 24.054 -15.548 1.00 86.56 178 ARG A O 1
ATOM 1377 N N . SER A 1 179 ? -13.399 25.289 -13.682 1.00 86.81 179 SER A N 1
ATOM 1378 C CA . SER A 1 179 ? -13.181 26.572 -14.367 1.00 86.81 179 SER A CA 1
ATOM 1379 C C . SER A 1 179 ? -11.833 26.621 -15.100 1.00 86.81 179 SER A C 1
ATOM 1381 O O . SER A 1 179 ? -11.755 27.054 -16.254 1.00 86.81 179 SER A O 1
ATOM 1383 N N . LEU A 1 180 ? -10.768 26.114 -14.472 1.00 87.81 180 LEU A N 1
ATOM 1384 C CA . LEU A 1 180 ? -9.450 25.987 -15.099 1.00 87.81 180 LEU A CA 1
ATOM 1385 C C . LEU A 1 180 ? -9.465 24.997 -16.267 1.00 87.81 180 LEU A C 1
ATOM 1387 O O . LEU A 1 180 ? -8.921 25.303 -17.325 1.00 87.81 180 LEU A O 1
ATOM 1391 N N . GLU A 1 181 ? -10.118 23.847 -16.114 1.00 86.56 181 GLU A N 1
ATOM 1392 C CA . GLU A 1 181 ? -10.276 22.848 -17.174 1.00 86.56 181 GLU A CA 1
ATOM 1393 C C . GLU A 1 181 ? -11.023 23.428 -18.383 1.00 86.56 181 GLU A C 1
ATOM 1395 O O . GLU A 1 181 ? -10.565 23.292 -19.520 1.00 86.56 181 GLU A O 1
ATOM 1400 N N . LEU A 1 182 ? -12.128 24.143 -18.149 1.00 86.81 182 LEU A N 1
ATOM 1401 C CA . LEU A 1 182 ? -12.871 24.859 -19.190 1.00 86.81 182 LEU A CA 1
ATOM 1402 C C . LEU A 1 182 ? -11.998 25.915 -19.877 1.00 86.81 182 LEU A C 1
ATOM 1404 O O . LEU A 1 182 ? -11.984 25.996 -21.104 1.00 86.81 182 LEU A O 1
ATOM 1408 N N . SER A 1 183 ? -11.220 26.676 -19.106 1.00 84.94 183 SER A N 1
ATOM 1409 C CA . SER A 1 183 ? -10.293 27.683 -19.637 1.00 84.94 183 SER A CA 1
ATOM 1410 C C . SER A 1 183 ? -9.184 27.060 -20.492 1.00 84.94 183 SER A C 1
ATOM 1412 O O . SER A 1 183 ? -8.831 27.598 -21.541 1.00 84.94 183 SER A O 1
ATOM 1414 N N . LEU A 1 184 ? -8.646 25.908 -20.081 1.00 81.06 184 LEU A N 1
ATOM 1415 C CA . LEU A 1 184 ? -7.641 25.157 -20.836 1.00 81.06 184 LEU A CA 1
ATOM 1416 C C . LEU A 1 184 ? -8.223 24.565 -22.123 1.00 81.06 184 LEU A C 1
ATOM 1418 O O . LEU A 1 184 ? -7.582 24.647 -23.170 1.00 81.06 184 LEU A O 1
ATOM 1422 N N . ARG A 1 185 ? -9.445 24.021 -22.081 1.00 79.81 185 ARG A N 1
ATOM 1423 C CA . ARG A 1 185 ? -10.150 23.539 -23.280 1.00 79.81 185 ARG A CA 1
ATOM 1424 C C . ARG A 1 185 ? -10.440 24.671 -24.261 1.00 79.81 185 ARG A C 1
ATOM 1426 O O . ARG A 1 185 ? -10.159 24.520 -25.444 1.00 79.81 185 ARG A O 1
ATOM 1433 N N . ALA A 1 186 ? -10.911 25.819 -23.778 1.00 78.31 186 ALA A N 1
ATOM 1434 C CA . ALA A 1 186 ? -11.163 26.992 -24.614 1.00 78.31 186 ALA A CA 1
ATOM 1435 C C . ALA A 1 186 ? -9.883 27.541 -25.270 1.00 78.31 186 ALA A C 1
ATOM 1437 O O . ALA A 1 186 ? -9.931 28.012 -26.402 1.00 78.31 186 ALA A O 1
ATOM 1438 N N . ARG A 1 187 ? -8.730 27.457 -24.589 1.00 75.88 187 ARG A N 1
ATOM 1439 C CA . ARG A 1 187 ? -7.425 27.822 -25.168 1.00 75.88 187 ARG A CA 1
ATOM 1440 C C . ARG A 1 187 ? -6.901 26.813 -26.189 1.00 75.88 187 ARG A C 1
ATOM 1442 O O . ARG A 1 187 ? -6.178 27.229 -27.076 1.00 75.88 187 ARG A O 1
ATOM 1449 N N . ARG A 1 188 ? -7.236 25.525 -26.064 1.00 71.00 188 ARG A N 1
ATOM 1450 C CA . ARG A 1 188 ? -6.857 24.478 -27.036 1.00 71.00 188 ARG A CA 1
ATOM 1451 C C . ARG A 1 188 ? -7.743 24.447 -28.286 1.00 71.00 188 ARG A C 1
ATOM 1453 O O . ARG A 1 188 ? -7.357 23.830 -29.267 1.00 71.00 188 ARG A O 1
ATOM 1460 N N . ALA A 1 189 ? -8.930 25.049 -28.227 1.00 63.53 189 ALA A N 1
ATOM 1461 C CA . ALA A 1 189 ? -9.872 25.134 -29.345 1.00 63.53 189 ALA A CA 1
ATOM 1462 C C . ALA A 1 189 ? -9.702 26.405 -30.208 1.00 63.53 189 ALA A C 1
ATOM 1464 O O . ALA A 1 189 ? -10.446 26.581 -31.171 1.00 63.53 189 ALA A O 1
ATOM 1465 N N . LYS A 1 190 ? -8.766 27.291 -29.845 1.00 50.59 190 LYS A N 1
ATOM 1466 C CA . LYS A 1 190 ? -8.284 28.411 -30.666 1.00 50.59 190 LYS A CA 1
ATOM 1467 C C . LYS A 1 190 ? -6.964 28.030 -31.313 1.00 50.59 190 LYS A C 1
ATOM 1469 O O . LYS A 1 190 ? -6.736 28.513 -32.439 1.00 50.59 190 LYS A O 1
#

Organism: NCBI:txid1628268

Secondary structure (DSSP, 8-state):
-HHHHHHHHHHTT----TTSHHHHHHHHHHHHHHHHHHHHHHHHHHHHHHHHHHHHHHHHHHHHHHHT--THHHHHHHHHHHHHHHHHHHHHHHHHHHHHHHHHHHHHHHHHHHHHHHHHHHHHHHHHHHTT-TTTSHHHHHHHHHHHHHHHHHHHHHHHHHHHHHHHHHHHHHHHHHHHHHHHHHHH--

Sequence (190 aa):
VLVATVEAAVASGRPIHQNGTLYEKISEEVDRLRSENDTVIAKVDELDSSRSKLIAGSANFIAEVRAGEDGSQMAETLHQIEELDRQTAELRSQQIQNYLDIGALKRQRVTIQKSEKVMEISSEVYEMIAKDEMVAEDAAVAVSLAETVSKLESEFDSFSQSIATAKKELENVVSRVRSLELSLRARRAK